Protein AF-A0A945I883-F1 (afdb_monomer)

Radius of gyration: 25.7 Å; Cα contacts (8 Å, |Δi|>4): 405; chains: 1; bounding box: 54×75×63 Å

Mean predicted aligned error: 5.56 Å

Solvent-accessible surface area (backbone atoms only — not comparable to full-atom values): 16990 Å² total; per-residue (Å²): 109,69,37,62,51,52,54,54,48,48,56,52,48,56,52,52,43,30,73,75,30,68,69,49,27,53,57,38,46,74,51,72,51,32,35,31,43,32,24,66,83,63,83,48,33,33,28,39,38,32,46,82,42,42,79,47,73,51,82,41,81,62,92,82,42,55,24,40,40,34,21,60,38,55,67,60,43,35,62,65,70,40,81,83,68,54,66,69,58,51,52,49,31,47,75,71,63,37,44,47,80,46,53,56,66,69,57,44,50,52,51,54,51,54,60,55,39,71,78,46,72,84,63,77,86,59,46,85,45,79,97,72,27,35,37,34,80,51,62,40,89,32,37,50,29,33,38,34,32,42,97,92,37,80,76,51,62,43,54,39,71,61,57,93,88,50,81,82,72,71,76,47,81,56,96,95,40,81,46,67,70,73,68,49,56,62,63,37,74,71,45,65,48,43,64,56,64,71,68,32,91,85,51,85,86,64,49,71,42,51,73,68,56,51,89,86,53,60,80,90,68,30,50,73,88,44,69,95,70,64,58,68,41,82,50,50,66,65,59,53,49,51,54,53,52,48,50,52,53,49,43,38,72,76,63,33,34,63,72,38,77,66,86,80,71,98,71,69,73,57,48,79,66,75,20,58,89,36,44,50,46,57,50,45,67,73,66,41,53,33,124

pLDDT: mean 95.24, std 3.18, range [73.38, 98.56]

Foldseek 3Di:
DLLQVLQVVLLVLLVVLVVVFVVLLVLLQPDFFKAKEAEPVQPWIKIWTRHRSDIDMDTGDDPRHQKYKYAPDSVLSSVCRDPPHDVVSVVVCVVVVRIDIDHDPVVSVSVVVSSVCSVPVPDDAADADPPQWGWHWDAWPFGIWIFIDHPNATPFIDWDAADPVDDAADWDDDPNDIDGDHRIDDGDPCVRVVNCVVVPPPDDPADKDFPQADLVDPPVRRPPVCVVPTDIDGDHPVVVCCSVVVVLVVCCVPPRLAVAADDDDPDDTDDDCPDCVHPVCVVSVVSHYHD

Secondary structure (DSSP, 8-state):
-HHHHHHHHHHHHHHHHHHH-HHHHHHHHS--EEEEEEETTSSSEEEEEEETTEEEEEES--TT-SEEEEES-HHHHHHHHSSSP-HHHHHHHHHTTSEEEES-HHHHHHHHHHHHHHHHTT---SEE-GGG-EEEEEEETTEEEEEEEETTEEEEEEEPBP-TTSPPPP-EEETTEEE---SB----HHHHTHHHHHT-TT---S-EEETT--SSS-GGGS-GGGTTTS-EEE--HHHHHHHHHHHHHHHHHHH-GGG-B----S---S-TTTSIIIIIHHHHHHH--B-

Nearest PDB structures (foldseek):
  6h6o-assembly1_A  TM=6.641E-01  e=1.875E-04  Escherichia coli K-12
  5a23-assembly1_C  TM=7.482E-01  e=4.466E-04  Pseudomonas aeruginosa
  6h6p-assembly1_A  TM=5.912E-01  e=2.363E-04  Escherichia coli K-12
  4nur-assembly1_A  TM=6.642E-01  e=6.697E-04  Pseudomonas sp. S9
  2yhe-assembly3_C  TM=6.470E-01  e=3.156E-04  Pseudomonas sp. DSM 6611

Sequence (291 aa):
MKFSLILFGLSWMLRLTAWRHSAFLARLKEKNFTAQLRTRNGKVGRWYQFKDGKVISKSGIHPDAEVVLTFKDAVIAAKLLMPPIRQLEQINALRDFYIDLAGPDELTNWFTQTILMTQTVGWKYGAQMPNGVMRYTNMTNGGPLFVYVKDGKILRMTPIEFDDSDPEGWTIEARGKTFKPPRKTTLAPHALNWKSMIYSPDRLLYPLKRVDFDPTVPVSERNYQNRGVSGYERISWDEALDIVAGEIKRMKREHGPGAIANSHGSHHTWGNIGYYLSANNRFINAVGMTR

Structure (mmCIF, N/CA/C/O backbone):
data_AF-A0A945I883-F1
#
_entry.id   AF-A0A945I883-F1
#
loop_
_atom_site.group_PDB
_atom_site.id
_atom_site.type_symbol
_atom_site.label_atom_id
_atom_site.label_alt_id
_atom_site.label_comp_id
_atom_site.label_asym_id
_atom_site.label_entity_id
_atom_site.label_seq_id
_atom_site.pdbx_PDB_ins_code
_atom_site.Cartn_x
_atom_site.Cartn_y
_atom_site.Cartn_z
_atom_site.occupancy
_atom_site.B_iso_or_equiv
_atom_site.auth_seq_id
_atom_site.auth_comp_id
_atom_site.auth_asym_id
_atom_site.auth_atom_id
_atom_site.pdbx_PDB_model_num
ATOM 1 N N . MET A 1 1 ? -2.382 -27.844 25.222 1.00 77.56 1 MET A N 1
ATOM 2 C CA . MET A 1 1 ? -3.828 -27.591 25.021 1.00 77.56 1 MET A CA 1
ATOM 3 C C . MET A 1 1 ? -4.122 -26.203 24.443 1.00 77.56 1 MET A C 1
ATOM 5 O O . MET A 1 1 ? -4.660 -26.151 23.347 1.00 77.56 1 MET A O 1
ATOM 9 N N . LYS A 1 2 ? -3.720 -25.097 25.099 1.00 90.56 2 LYS A N 1
ATOM 10 C CA . LYS A 1 2 ? -4.029 -23.714 24.658 1.00 90.56 2 LYS A CA 1
ATOM 11 C C . LYS A 1 2 ? -3.746 -23.438 23.173 1.00 90.56 2 LYS A C 1
ATOM 13 O O . LYS A 1 2 ? -4.650 -23.036 22.456 1.00 90.56 2 LYS A O 1
ATOM 18 N N . PHE A 1 3 ? -2.535 -23.731 22.690 1.00 94.50 3 PHE A N 1
ATOM 19 C CA . PHE A 1 3 ? -2.186 -23.505 21.280 1.00 94.50 3 PHE A CA 1
ATOM 20 C C . PHE A 1 3 ? -3.080 -24.288 20.304 1.00 94.50 3 PHE A C 1
ATOM 22 O O . PHE A 1 3 ? -3.569 -23.724 19.336 1.00 94.50 3 PHE A O 1
ATOM 29 N N . SER A 1 4 ? -3.381 -25.558 20.591 1.00 94.31 4 SER A N 1
ATOM 30 C CA . SER A 1 4 ? -4.268 -26.373 19.746 1.00 94.31 4 SER A CA 1
ATOM 31 C C . SER A 1 4 ? -5.687 -25.791 19.653 1.00 94.31 4 SER A C 1
ATOM 33 O O . SER A 1 4 ? -6.267 -25.770 18.567 1.00 94.31 4 SER A O 1
ATOM 35 N N . LEU A 1 5 ? -6.213 -25.253 20.761 1.00 95.31 5 LEU A N 1
ATOM 36 C CA . LEU A 1 5 ? -7.507 -24.564 20.788 1.00 95.31 5 LEU A CA 1
ATOM 37 C C . LEU A 1 5 ? -7.482 -23.258 19.988 1.00 95.31 5 LEU A C 1
ATOM 39 O O . LEU A 1 5 ? -8.415 -23.008 19.234 1.00 95.31 5 LEU A O 1
ATOM 43 N N . ILE A 1 6 ? -6.408 -22.465 20.088 1.00 95.06 6 ILE A N 1
ATOM 44 C CA . ILE A 1 6 ? -6.227 -21.245 19.281 1.00 95.06 6 ILE A CA 1
ATOM 45 C C . ILE A 1 6 ? -6.248 -21.586 17.788 1.00 95.06 6 ILE A C 1
ATOM 47 O O . ILE A 1 6 ? -6.966 -20.952 17.019 1.00 95.06 6 ILE A O 1
ATOM 51 N N . LEU A 1 7 ? -5.518 -22.627 17.377 1.00 96.25 7 LEU A N 1
ATOM 52 C CA . LEU A 1 7 ? -5.511 -23.086 15.988 1.00 96.25 7 LEU A CA 1
ATOM 53 C C . LEU A 1 7 ? -6.902 -23.559 15.535 1.00 96.25 7 LEU A C 1
ATOM 55 O O . LEU A 1 7 ? -7.367 -23.239 14.444 1.00 96.25 7 LEU A O 1
ATOM 59 N N . PHE A 1 8 ? -7.614 -24.308 16.375 1.00 96.44 8 PHE A N 1
ATOM 60 C CA . PHE A 1 8 ? -8.990 -24.680 16.061 1.00 96.44 8 PHE A CA 1
ATOM 61 C C . PHE A 1 8 ? -9.896 -23.446 15.914 1.00 96.44 8 PHE A C 1
ATOM 63 O O . PHE A 1 8 ? -10.630 -23.344 14.929 1.00 96.44 8 PHE A O 1
ATOM 70 N N . GLY A 1 9 ? -9.783 -22.481 16.827 1.00 95.44 9 GLY A N 1
ATOM 71 C CA . GLY A 1 9 ? -10.501 -21.209 16.786 1.00 95.44 9 GLY A CA 1
ATOM 72 C C . GLY A 1 9 ? -10.215 -20.397 15.522 1.00 95.44 9 GLY A C 1
ATOM 73 O O . GLY A 1 9 ? -11.151 -19.867 14.930 1.00 95.44 9 GLY A O 1
ATOM 74 N N . LEU A 1 10 ? -8.968 -20.379 15.034 1.00 95.12 10 LEU A N 1
ATOM 75 C CA . LEU A 1 10 ? -8.607 -19.728 13.769 1.00 95.12 10 LEU A CA 1
ATOM 76 C C . LEU A 1 10 ? -9.426 -20.279 12.593 1.00 95.12 10 LEU A C 1
ATOM 78 O O . LEU A 1 10 ? -9.894 -19.508 11.760 1.00 95.12 10 LEU A O 1
ATOM 82 N N . SER A 1 11 ? -9.671 -21.593 12.538 1.00 94.81 11 SER A N 1
ATOM 83 C CA . SER A 1 11 ? -10.483 -22.171 11.457 1.00 94.81 11 SER A CA 1
ATOM 84 C C . SER A 1 11 ? -11.933 -21.680 11.469 1.00 94.81 11 SER A C 1
ATOM 86 O O . SER A 1 11 ? -12.500 -21.393 10.415 1.00 94.81 11 SER A O 1
ATOM 88 N N . TRP A 1 12 ? -12.516 -21.535 12.660 1.00 96.12 12 TRP A N 1
ATOM 89 C CA . TRP A 1 12 ? -13.850 -20.970 12.831 1.00 96.12 12 TRP A CA 1
ATOM 90 C C . TRP A 1 12 ? -13.870 -19.483 12.509 1.00 96.12 12 TRP A C 1
ATOM 92 O O . TRP A 1 12 ? -14.765 -19.041 11.797 1.00 96.12 12 TRP A O 1
ATOM 102 N N . MET A 1 13 ? -12.862 -18.734 12.962 1.00 95.50 13 MET A N 1
ATOM 103 C CA . MET A 1 13 ? -12.718 -17.313 12.665 1.00 95.50 13 MET A CA 1
ATOM 104 C C . MET A 1 13 ? -12.671 -17.070 11.155 1.00 95.50 13 MET A C 1
ATOM 106 O O . MET A 1 13 ? -13.468 -16.290 10.653 1.00 95.50 13 MET A O 1
ATOM 110 N N . LEU A 1 14 ? -11.826 -17.792 10.410 1.00 96.88 14 LEU A N 1
ATOM 111 C CA . LEU A 1 14 ? -11.734 -17.660 8.950 1.00 96.88 14 LEU A CA 1
ATOM 112 C C . LEU A 1 14 ? -13.086 -17.901 8.260 1.00 96.88 14 LEU A C 1
ATOM 114 O O . LEU A 1 14 ? -13.499 -17.113 7.410 1.00 96.88 14 LEU A O 1
ATOM 118 N N . ARG A 1 15 ? -13.799 -18.965 8.648 1.00 97.12 15 ARG A N 1
ATOM 119 C CA . ARG A 1 15 ? -15.112 -19.310 8.076 1.00 97.12 15 ARG A CA 1
ATOM 120 C C . ARG A 1 15 ? -16.183 -18.279 8.423 1.00 97.12 15 ARG A C 1
ATOM 122 O O . ARG A 1 15 ? -16.945 -17.870 7.552 1.00 97.12 15 ARG A O 1
ATOM 129 N N . LEU A 1 16 ? -16.233 -17.848 9.681 1.00 96.69 16 LEU A N 1
ATOM 130 C CA . LEU A 1 16 ? -17.208 -16.877 10.168 1.00 96.69 16 LEU A CA 1
ATOM 131 C C . LEU A 1 16 ? -16.987 -15.501 9.532 1.00 96.69 16 LEU A C 1
ATOM 133 O O . LEU A 1 16 ? -17.949 -14.851 9.131 1.00 96.69 16 LEU A O 1
ATOM 137 N N . THR A 1 17 ? -15.730 -15.073 9.396 1.00 96.81 17 THR A N 1
ATOM 138 C CA . THR A 1 17 ? -15.374 -13.822 8.722 1.00 96.81 17 THR A CA 1
ATOM 139 C C . THR A 1 17 ? -15.743 -13.871 7.240 1.00 96.81 17 THR A C 1
ATOM 141 O O . THR A 1 17 ? -16.336 -12.916 6.745 1.00 96.81 17 THR A O 1
ATOM 144 N N . ALA A 1 18 ? -15.480 -14.983 6.544 1.00 97.00 18 ALA A N 1
ATOM 145 C CA . ALA A 1 18 ? -15.889 -15.163 5.147 1.00 97.00 18 ALA A CA 1
ATOM 146 C C . ALA A 1 18 ? -17.410 -15.115 4.966 1.00 97.00 18 ALA A C 1
ATOM 148 O O . ALA A 1 18 ? -17.901 -14.520 4.012 1.00 97.00 18 ALA A O 1
ATOM 149 N N . TRP A 1 19 ? -18.156 -15.708 5.901 1.00 96.38 19 TRP A N 1
ATOM 150 C CA . TRP A 1 19 ? -19.616 -15.661 5.894 1.00 96.38 19 TRP A CA 1
ATOM 151 C C . TRP A 1 19 ? -20.161 -14.245 6.143 1.00 96.38 19 TRP A C 1
ATOM 153 O O . TRP A 1 19 ? -21.126 -13.841 5.501 1.00 96.38 19 TRP A O 1
ATOM 163 N N . ARG A 1 20 ? -19.533 -13.467 7.035 1.00 96.50 20 ARG A N 1
ATOM 164 C CA . ARG A 1 20 ? -19.970 -12.099 7.373 1.00 96.50 20 ARG A CA 1
ATOM 165 C C . ARG A 1 20 ? -19.555 -11.037 6.359 1.00 96.50 20 ARG A C 1
ATOM 167 O O . ARG A 1 20 ? -20.239 -10.025 6.235 1.00 96.50 20 ARG A O 1
ATOM 174 N N . HIS A 1 21 ? -18.430 -11.227 5.673 1.00 96.50 21 HIS A N 1
ATOM 175 C CA . HIS A 1 21 ? -17.822 -10.202 4.828 1.00 96.50 21 HIS A CA 1
ATOM 176 C C . HIS A 1 21 ? -17.526 -10.749 3.430 1.00 96.50 21 HIS A C 1
ATOM 178 O O . HIS A 1 21 ? -16.578 -11.508 3.231 1.00 96.50 21 HIS A O 1
ATOM 184 N N . SER A 1 22 ? -18.286 -10.286 2.434 1.00 95.75 22 SER A N 1
ATOM 185 C CA . SER A 1 22 ? -18.107 -10.674 1.027 1.00 95.75 22 SER A CA 1
ATOM 186 C C . SER A 1 22 ? -16.702 -10.371 0.496 1.00 95.75 22 SER A C 1
ATOM 188 O O . SER A 1 22 ? -16.148 -11.174 -0.249 1.00 95.75 22 SER A O 1
ATOM 190 N N . ALA A 1 23 ? -16.086 -9.266 0.931 1.00 94.94 23 ALA A N 1
ATOM 191 C CA . ALA A 1 23 ? -14.701 -8.931 0.600 1.00 94.94 23 ALA A CA 1
ATOM 192 C C . ALA A 1 23 ? -13.701 -9.978 1.125 1.00 94.94 23 ALA A C 1
ATOM 194 O O . ALA A 1 23 ? -12.740 -10.313 0.439 1.00 94.94 23 ALA A O 1
ATOM 195 N N . PHE A 1 24 ? -13.947 -10.546 2.311 1.00 97.44 24 PHE A N 1
ATOM 196 C CA . PHE A 1 24 ? -13.112 -11.620 2.848 1.00 97.44 24 PHE A CA 1
ATOM 197 C C . PHE A 1 24 ? -13.322 -12.929 2.079 1.00 97.44 24 PHE A C 1
ATOM 199 O O . PHE A 1 24 ? -12.363 -13.636 1.791 1.00 97.44 24 PHE A O 1
ATOM 206 N N . LEU A 1 25 ? -14.560 -13.243 1.685 1.00 97.25 25 LEU A N 1
ATOM 207 C CA . LEU A 1 25 ? -14.829 -14.391 0.816 1.00 97.25 25 LEU A CA 1
ATOM 208 C C . LEU A 1 25 ? -14.140 -14.249 -0.550 1.00 97.25 25 LEU A C 1
ATOM 210 O O . LEU A 1 25 ? -13.586 -15.225 -1.048 1.00 97.25 25 LEU A O 1
ATOM 214 N N . ALA A 1 26 ? -14.165 -13.054 -1.146 1.00 97.25 26 ALA A N 1
ATOM 215 C CA . ALA A 1 26 ? -13.452 -12.766 -2.388 1.00 97.25 26 ALA A CA 1
ATOM 216 C C . ALA A 1 26 ? -11.945 -12.978 -2.212 1.00 97.25 26 ALA A C 1
ATOM 218 O O . ALA A 1 26 ? -11.353 -13.706 -3.005 1.00 97.25 26 ALA A O 1
ATOM 219 N N . ARG A 1 27 ? -11.370 -12.468 -1.112 1.00 97.38 27 ARG A N 1
ATOM 220 C CA . ARG A 1 27 ? -9.975 -12.723 -0.738 1.00 97.38 27 ARG A CA 1
ATOM 221 C C . ARG A 1 27 ? -9.669 -14.220 -0.721 1.00 97.38 27 ARG A C 1
ATOM 223 O O . ARG A 1 27 ? -8.737 -14.640 -1.389 1.00 97.38 27 ARG A O 1
ATOM 230 N N . LEU A 1 28 ? -10.480 -15.041 -0.046 1.00 97.56 28 LEU A N 1
ATOM 231 C CA . LEU A 1 28 ? -10.278 -16.498 0.038 1.00 97.56 28 LEU A CA 1
ATOM 232 C C . LEU A 1 28 ? -10.377 -17.252 -1.302 1.00 97.56 28 LEU A C 1
ATOM 234 O O . LEU A 1 28 ? -9.958 -18.406 -1.363 1.00 97.56 28 LEU A O 1
ATOM 238 N N . LYS A 1 29 ? -10.948 -16.656 -2.356 1.00 97.69 29 LYS A N 1
ATOM 239 C CA . LYS A 1 29 ? -11.020 -17.267 -3.697 1.00 97.69 29 LYS A CA 1
ATOM 240 C C . LYS A 1 29 ? -9.761 -17.041 -4.530 1.00 97.69 29 LYS A C 1
ATOM 242 O O . LYS A 1 29 ? -9.603 -17.690 -5.555 1.00 97.69 29 LYS A O 1
ATOM 247 N N . GLU A 1 30 ? -8.886 -16.130 -4.115 1.00 97.31 30 GLU A N 1
ATOM 248 C CA . GLU A 1 30 ? -7.709 -15.748 -4.901 1.00 97.31 30 GLU A CA 1
ATOM 249 C C . GLU A 1 30 ? -6.652 -16.854 -4.989 1.00 97.31 30 GLU A C 1
ATOM 251 O O . GLU A 1 30 ? -5.880 -16.871 -5.945 1.00 97.31 30 GLU A O 1
ATOM 256 N N . LYS A 1 31 ? -6.571 -17.741 -3.986 1.00 97.44 31 LYS A N 1
ATOM 257 C CA . LYS A 1 31 ? -5.499 -18.738 -3.862 1.00 97.44 31 LYS A CA 1
ATOM 258 C C . LYS A 1 31 ? -6.017 -20.085 -3.374 1.00 97.44 31 LYS A C 1
ATOM 260 O O . LYS A 1 31 ? -6.824 -20.154 -2.448 1.00 97.44 31 LYS A O 1
ATOM 265 N N . ASN A 1 32 ? -5.460 -21.145 -3.957 1.00 97.88 32 ASN A N 1
ATOM 266 C CA . ASN A 1 32 ? -5.716 -22.535 -3.599 1.00 97.88 32 ASN A CA 1
ATOM 267 C C . ASN A 1 32 ? -4.399 -23.178 -3.151 1.00 97.88 32 ASN A C 1
ATOM 269 O O . ASN A 1 32 ? -3.510 -23.341 -3.977 1.00 97.88 32 ASN A O 1
ATOM 273 N N . PHE A 1 33 ? -4.266 -23.481 -1.859 1.00 98.31 33 PHE A N 1
ATOM 274 C CA . PHE A 1 33 ? -3.055 -24.058 -1.259 1.00 98.31 33 PHE A CA 1
ATOM 275 C C . PHE A 1 33 ? -3.337 -24.552 0.169 1.00 98.31 33 PHE A C 1
ATOM 277 O O . PHE A 1 33 ? -4.391 -24.271 0.756 1.00 98.31 33 PHE A O 1
ATOM 284 N N . THR A 1 34 ? -2.381 -25.264 0.754 1.00 98.44 34 THR A N 1
ATOM 285 C CA . THR A 1 34 ? -2.411 -25.728 2.140 1.00 98.44 34 THR A CA 1
ATOM 286 C C . THR A 1 34 ? -1.382 -24.980 2.982 1.00 98.44 34 THR A C 1
ATOM 288 O O . THR A 1 34 ? -0.180 -25.022 2.729 1.00 98.44 34 THR A O 1
ATOM 291 N N . ALA A 1 35 ? -1.855 -24.325 4.040 1.00 98.44 35 ALA A N 1
ATOM 292 C CA . ALA A 1 35 ? -1.015 -23.703 5.056 1.00 98.44 35 ALA A CA 1
ATOM 293 C C . ALA A 1 35 ? -1.066 -24.501 6.359 1.00 98.44 35 ALA A C 1
ATOM 295 O O . ALA A 1 35 ? -2.081 -25.120 6.676 1.00 98.44 35 ALA A O 1
ATOM 296 N N . GLN A 1 36 ? -0.028 -24.432 7.184 1.00 97.69 36 GLN A N 1
ATOM 297 C CA . GLN A 1 36 ? -0.064 -25.014 8.519 1.00 97.69 36 GLN A CA 1
ATOM 298 C C . GLN A 1 36 ? 0.685 -24.191 9.553 1.00 97.69 36 GLN A C 1
ATOM 300 O O . GLN A 1 36 ? 1.684 -23.535 9.266 1.00 97.69 36 GLN A O 1
ATOM 305 N N . LEU A 1 37 ? 0.198 -24.277 10.788 1.00 97.88 37 LEU A N 1
ATOM 306 C CA . LEU A 1 37 ? 0.858 -23.737 11.967 1.00 97.88 37 LEU A CA 1
ATOM 307 C C . LEU A 1 37 ? 1.292 -24.904 12.845 1.00 97.88 37 LEU A C 1
ATOM 309 O O . LEU A 1 37 ? 0.475 -25.783 13.139 1.00 97.88 37 LEU A O 1
ATOM 313 N N . ARG A 1 38 ? 2.552 -24.907 13.286 1.00 97.12 38 ARG A N 1
ATOM 314 C CA . ARG A 1 38 ? 3.105 -25.997 14.101 1.00 97.12 38 ARG A CA 1
ATOM 315 C C . ARG A 1 38 ? 4.122 -25.538 15.133 1.00 97.12 38 ARG A C 1
ATOM 317 O O . ARG A 1 38 ? 4.724 -24.480 14.999 1.00 97.12 38 ARG A O 1
ATOM 324 N N . THR A 1 39 ? 4.356 -26.365 16.144 1.00 97.38 39 THR A N 1
ATOM 325 C CA . THR A 1 39 ? 5.549 -26.266 16.987 1.00 97.38 39 THR A CA 1
ATOM 326 C C . THR A 1 39 ? 6.755 -26.878 16.280 1.00 97.38 39 THR A C 1
ATOM 328 O O . THR A 1 39 ? 6.613 -27.822 15.503 1.00 97.38 39 THR A O 1
ATOM 331 N N . ARG A 1 40 ? 7.961 -26.387 16.578 1.00 95.75 40 ARG A N 1
ATOM 332 C CA . ARG A 1 40 ? 9.218 -26.862 15.973 1.00 95.75 40 ARG A CA 1
ATOM 333 C C . ARG A 1 40 ? 9.461 -28.353 16.199 1.00 95.75 40 ARG A C 1
ATOM 335 O O . ARG A 1 40 ? 9.954 -29.034 15.314 1.00 95.75 40 ARG A O 1
ATOM 342 N N . ASN A 1 41 ? 9.044 -28.873 17.352 1.00 94.19 41 ASN A N 1
ATOM 343 C CA . ASN A 1 41 ? 9.102 -30.303 17.670 1.00 94.19 41 ASN A CA 1
ATOM 344 C C . ASN A 1 41 ? 7.987 -31.149 17.017 1.00 94.19 41 ASN A C 1
ATOM 346 O O . ASN A 1 41 ? 7.864 -32.325 17.342 1.00 94.19 41 ASN A O 1
ATOM 350 N N . GLY A 1 42 ? 7.111 -30.556 16.196 1.00 92.56 42 GLY A N 1
ATOM 351 C CA . GLY A 1 42 ? 6.023 -31.245 15.492 1.00 92.56 42 GLY A CA 1
ATOM 352 C C . GLY A 1 42 ? 4.871 -31.760 16.365 1.00 92.56 42 GLY A C 1
ATOM 353 O O . GLY A 1 42 ? 3.884 -32.248 15.824 1.00 92.56 42 GLY A O 1
ATOM 354 N N . LYS A 1 43 ? 4.945 -31.637 17.699 1.00 93.75 43 LYS A N 1
ATOM 355 C CA . LYS A 1 43 ? 3.954 -32.223 18.623 1.00 93.75 43 LYS A CA 1
ATOM 356 C C . LYS A 1 43 ? 2.573 -31.573 18.541 1.00 93.75 43 LYS A C 1
ATOM 358 O O . LYS A 1 43 ? 1.575 -32.227 18.828 1.00 93.75 43 LYS A O 1
ATOM 363 N N . VAL A 1 44 ? 2.498 -30.284 18.209 1.00 96.44 44 VAL A N 1
ATOM 364 C CA . VAL A 1 44 ? 1.227 -29.562 18.071 1.00 96.44 44 VAL A CA 1
ATOM 365 C C . VAL A 1 44 ? 1.203 -28.853 16.731 1.00 96.44 44 VAL A C 1
ATOM 367 O O . VAL A 1 44 ? 2.088 -28.055 16.436 1.00 96.44 44 VAL A O 1
ATOM 370 N N . GLY A 1 45 ? 0.151 -29.084 15.955 1.00 97.06 45 GLY A N 1
ATOM 371 C CA . GLY A 1 45 ? -0.110 -28.323 14.745 1.00 97.06 45 GLY A CA 1
ATOM 372 C C . GLY A 1 45 ? -1.513 -28.537 14.197 1.00 97.06 45 GLY A C 1
ATOM 373 O O . GLY A 1 45 ? -2.272 -29.392 14.671 1.00 97.06 45 GLY A O 1
ATOM 374 N N . ARG A 1 46 ? -1.865 -27.701 13.228 1.00 98.19 46 ARG A N 1
ATOM 375 C CA . ARG A 1 46 ? -3.097 -27.777 12.442 1.00 98.19 46 ARG A CA 1
ATOM 376 C C . ARG A 1 46 ? -2.811 -27.197 11.070 1.00 98.19 46 ARG A C 1
ATOM 378 O O . ARG A 1 46 ? -2.172 -26.147 10.966 1.00 98.19 46 ARG A O 1
ATOM 385 N N . TRP A 1 47 ? -3.337 -27.855 10.052 1.00 98.38 47 TRP A N 1
ATOM 386 C CA . TRP A 1 47 ? -3.300 -27.365 8.685 1.00 98.38 47 TRP A CA 1
ATOM 387 C C . TRP A 1 47 ? -4.662 -26.820 8.257 1.00 98.38 47 TRP A C 1
ATOM 389 O O . TRP A 1 47 ? -5.703 -27.171 8.826 1.00 98.38 47 TRP A O 1
ATOM 399 N N . TYR A 1 48 ? -4.624 -25.940 7.263 1.00 98.38 48 TYR A N 1
ATOM 400 C CA . TYR A 1 48 ? -5.739 -25.221 6.672 1.00 98.38 48 TYR A CA 1
ATOM 401 C C . TYR A 1 48 ? -5.593 -25.310 5.158 1.00 98.38 48 TYR A C 1
ATOM 403 O O . TYR A 1 48 ? -4.621 -24.807 4.603 1.00 98.38 48 TYR A O 1
ATOM 411 N N . GLN A 1 49 ? -6.549 -25.951 4.501 1.00 98.25 49 GLN A N 1
ATOM 412 C CA . GLN A 1 49 ? -6.622 -25.992 3.050 1.00 98.25 49 GLN A CA 1
ATOM 413 C C . GLN A 1 49 ? -7.595 -24.919 2.578 1.00 98.25 49 GLN A C 1
ATOM 415 O O . GLN A 1 49 ? -8.765 -24.915 2.977 1.00 98.25 49 GLN A O 1
ATOM 420 N N . PHE A 1 50 ? -7.089 -24.027 1.737 1.00 98.06 50 PHE A N 1
ATOM 421 C CA . PHE A 1 50 ? -7.850 -23.009 1.033 1.00 98.06 50 PHE A CA 1
ATOM 422 C C . PHE A 1 50 ? -8.166 -23.541 -0.358 1.00 98.06 50 PHE A C 1
ATOM 424 O O . PHE A 1 50 ? -7.262 -23.964 -1.078 1.00 98.06 50 PHE A O 1
ATOM 431 N N . LYS A 1 51 ? -9.452 -23.578 -0.709 1.00 97.69 51 LYS A N 1
ATOM 432 C CA . LYS A 1 51 ? -9.892 -24.007 -2.035 1.00 97.69 51 LYS A CA 1
ATOM 433 C C . LYS A 1 51 ? -11.180 -23.303 -2.435 1.00 97.69 51 LYS A C 1
ATOM 435 O O . LYS A 1 51 ? -12.209 -23.497 -1.788 1.00 97.69 51 LYS A O 1
ATOM 440 N N . ASP A 1 52 ? -11.118 -22.493 -3.485 1.00 96.50 52 ASP A N 1
ATOM 441 C CA . ASP A 1 52 ? -12.260 -21.824 -4.116 1.00 96.50 52 ASP A CA 1
ATOM 442 C C . ASP A 1 52 ? -13.132 -21.049 -3.104 1.00 96.50 52 ASP A C 1
ATOM 444 O O . ASP A 1 52 ? -14.365 -21.103 -3.116 1.00 96.50 52 ASP A O 1
ATOM 448 N N . GLY A 1 53 ? -12.486 -20.349 -2.163 1.00 95.50 53 GLY A N 1
ATOM 449 C CA . GLY A 1 53 ? -13.154 -19.589 -1.101 1.00 95.50 53 GLY A CA 1
ATOM 450 C C . GLY A 1 53 ? -13.546 -20.395 0.143 1.00 95.50 53 GLY A C 1
ATOM 451 O O . GLY A 1 53 ? -14.038 -19.817 1.113 1.00 95.50 53 GLY A O 1
ATOM 452 N N . LYS A 1 54 ? -13.339 -21.717 0.156 1.00 96.62 54 LYS A N 1
ATOM 453 C CA . LYS A 1 54 ? -13.617 -22.589 1.307 1.00 96.62 54 LYS A CA 1
ATOM 454 C C . LYS A 1 54 ? -12.348 -22.860 2.110 1.00 96.62 54 LYS A C 1
ATOM 456 O O . LYS A 1 54 ? -11.259 -22.967 1.555 1.00 96.62 54 LYS A O 1
ATOM 461 N N . VAL A 1 55 ? -12.518 -23.027 3.424 1.00 97.56 55 VAL A N 1
ATOM 462 C CA . VAL A 1 55 ? -11.431 -23.373 4.353 1.00 97.56 55 VAL A CA 1
ATOM 463 C C . VAL A 1 55 ? -11.742 -24.688 5.057 1.00 97.56 55 VAL A C 1
ATOM 465 O O . VAL A 1 55 ? -12.691 -24.778 5.845 1.00 97.56 55 VAL A O 1
ATOM 468 N N . ILE A 1 56 ? -10.922 -25.707 4.821 1.00 96.94 56 ILE A N 1
ATOM 469 C CA . ILE A 1 56 ? -10.942 -26.983 5.550 1.00 96.94 56 ILE A CA 1
ATOM 470 C C . ILE A 1 56 ? -9.778 -26.981 6.537 1.00 96.94 56 ILE A C 1
ATOM 472 O O . ILE A 1 56 ? -8.717 -26.460 6.224 1.00 96.94 56 ILE A O 1
ATOM 476 N N . SER A 1 57 ? -9.961 -27.525 7.742 1.00 97.75 57 SER A N 1
ATOM 477 C CA . SER A 1 57 ? -8.854 -27.651 8.694 1.00 97.75 57 SER A CA 1
ATOM 478 C C . SER A 1 57 ? -8.900 -28.973 9.452 1.00 97.75 57 SER A C 1
ATOM 480 O O . SER A 1 57 ? -9.979 -29.451 9.813 1.00 97.75 57 SER A O 1
ATOM 482 N N . LYS A 1 58 ? -7.728 -29.537 9.758 1.00 97.69 58 LYS A N 1
ATOM 483 C CA . LYS A 1 58 ? -7.586 -30.751 10.577 1.00 97.69 58 LYS A CA 1
ATOM 484 C C . LYS A 1 58 ? -6.364 -30.636 11.486 1.00 97.69 58 LYS A C 1
ATOM 486 O O . LYS A 1 58 ? -5.362 -30.021 11.130 1.00 97.69 58 LYS A O 1
ATOM 491 N N . SER A 1 59 ? -6.465 -31.198 12.688 1.00 97.19 59 SER A N 1
ATOM 492 C CA . SER A 1 59 ? -5.332 -31.290 13.611 1.00 97.19 59 SER A CA 1
ATOM 493 C C . SER A 1 59 ? -4.238 -32.197 13.049 1.00 97.19 59 SER A C 1
ATOM 495 O O . SER A 1 59 ? -4.538 -33.179 12.370 1.00 97.19 59 SER A O 1
ATOM 497 N N . GLY A 1 60 ? -2.992 -31.900 13.403 1.00 95.69 60 GLY A N 1
ATOM 498 C CA . GLY A 1 60 ? -1.813 -32.622 12.939 1.00 95.69 60 GLY A CA 1
ATOM 499 C C . GLY A 1 60 ? -0.978 -31.800 11.961 1.00 95.69 60 GLY A C 1
ATOM 500 O O . GLY A 1 60 ? -1.251 -30.623 11.715 1.00 95.69 60 GLY A O 1
ATOM 501 N N . ILE A 1 61 ? 0.059 -32.443 11.436 1.00 96.19 61 ILE A N 1
ATOM 502 C CA . ILE A 1 61 ? 1.000 -31.873 10.473 1.00 96.19 61 ILE A CA 1
ATOM 503 C C . ILE A 1 61 ? 0.687 -32.468 9.106 1.00 96.19 61 ILE A C 1
ATOM 505 O O . ILE A 1 61 ? 0.560 -33.685 8.982 1.00 96.19 61 ILE A O 1
ATOM 509 N N . HIS A 1 62 ? 0.532 -31.613 8.103 1.00 95.69 62 HIS A N 1
ATOM 510 C CA . HIS A 1 62 ? 0.371 -32.029 6.719 1.00 95.69 62 HIS A CA 1
ATOM 511 C C . HIS A 1 62 ? 1.763 -32.146 6.077 1.00 95.69 62 HIS A C 1
ATOM 513 O O . HIS A 1 62 ? 2.550 -31.200 6.210 1.00 95.69 62 HIS A O 1
ATOM 519 N N . PRO A 1 63 ? 2.096 -33.272 5.418 1.00 92.94 63 PRO A N 1
ATOM 520 C CA . PRO A 1 63 ? 3.405 -33.446 4.785 1.00 92.94 63 PRO A CA 1
ATOM 521 C C . PRO A 1 63 ? 3.631 -32.420 3.666 1.00 92.94 63 PRO A C 1
ATOM 523 O O . PRO A 1 63 ? 4.690 -31.806 3.619 1.00 92.94 63 PRO A O 1
ATOM 526 N N . ASP A 1 64 ? 2.595 -32.146 2.869 1.00 94.62 64 ASP A N 1
ATOM 527 C CA . ASP A 1 64 ? 2.692 -31.299 1.669 1.00 94.62 64 ASP A CA 1
ATOM 528 C C . ASP A 1 64 ? 2.131 -29.880 1.870 1.00 94.62 64 ASP A C 1
ATOM 530 O O . ASP A 1 64 ? 1.520 -29.309 0.973 1.00 94.62 64 ASP A O 1
ATOM 534 N N . ALA A 1 65 ? 2.239 -29.315 3.077 1.00 97.06 65 ALA A N 1
ATOM 535 C CA . ALA A 1 65 ? 1.827 -27.924 3.281 1.00 97.06 65 ALA A CA 1
ATOM 536 C C . ALA A 1 65 ? 2.803 -26.967 2.579 1.00 97.06 65 ALA A C 1
ATOM 538 O O . ALA A 1 65 ? 3.977 -26.910 2.940 1.00 97.06 65 ALA A O 1
ATOM 539 N N . GLU A 1 66 ? 2.301 -26.172 1.634 1.00 98.19 66 GLU A N 1
ATOM 540 C CA . GLU A 1 66 ? 3.094 -25.188 0.887 1.00 98.19 66 GLU A CA 1
ATOM 541 C C . GLU A 1 66 ? 3.533 -24.004 1.755 1.00 98.19 66 GLU A C 1
ATOM 543 O O . GLU A 1 66 ? 4.578 -23.408 1.506 1.00 98.19 66 GLU A O 1
ATOM 548 N N . VAL A 1 67 ? 2.747 -23.663 2.783 1.00 98.38 67 VAL A N 1
ATOM 549 C CA . VAL A 1 67 ? 3.082 -22.617 3.758 1.00 98.38 67 VAL A CA 1
ATOM 550 C C . VAL A 1 67 ? 3.175 -23.214 5.154 1.00 98.38 67 VAL A C 1
ATOM 552 O O . VAL A 1 67 ? 2.217 -23.799 5.662 1.00 98.38 67 VAL A O 1
ATOM 555 N N . VAL A 1 68 ? 4.311 -23.022 5.820 1.00 97.88 68 VAL A N 1
ATOM 556 C CA . VAL A 1 68 ? 4.572 -23.566 7.155 1.00 97.88 68 VAL A CA 1
ATOM 557 C C . VAL A 1 68 ? 5.022 -22.454 8.095 1.00 97.88 68 VAL A C 1
ATOM 559 O O . VAL A 1 68 ? 6.147 -21.972 8.010 1.00 97.88 68 VAL A O 1
ATOM 562 N N . LEU A 1 69 ? 4.152 -22.087 9.039 1.00 96.44 69 LEU A N 1
ATOM 563 C CA . LEU A 1 69 ? 4.473 -21.179 10.138 1.00 96.44 69 LEU A CA 1
ATOM 564 C C . LEU A 1 69 ? 4.855 -21.998 11.380 1.00 96.44 69 LEU A C 1
ATOM 566 O O . LEU A 1 69 ? 4.013 -22.637 12.022 1.00 96.44 69 LEU A O 1
ATOM 570 N N . THR A 1 70 ? 6.142 -22.004 11.710 1.00 96.88 70 THR A N 1
ATOM 571 C CA . THR A 1 70 ? 6.714 -22.785 12.808 1.00 96.88 70 THR A CA 1
ATOM 572 C C . THR A 1 70 ? 7.00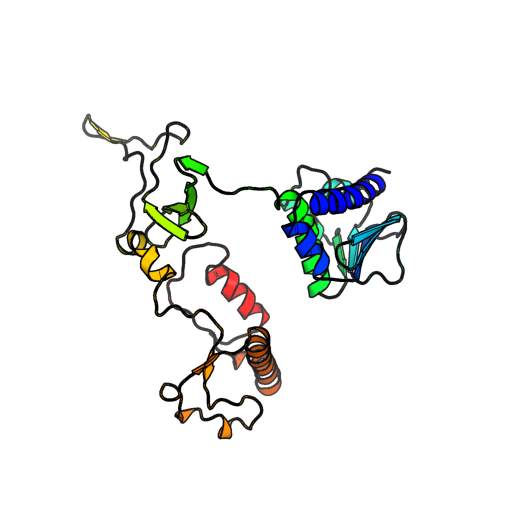0 -21.893 14.012 1.00 96.88 70 THR A C 1
ATOM 574 O O . THR A 1 70 ? 7.758 -20.935 13.924 1.00 96.88 70 THR A O 1
ATOM 577 N N . PHE A 1 71 ? 6.456 -22.255 15.170 1.00 96.88 71 PHE A N 1
ATOM 578 C CA . PHE A 1 71 ? 6.755 -21.625 16.455 1.00 96.88 71 PHE A CA 1
ATOM 579 C C . PHE A 1 71 ? 7.752 -22.474 17.246 1.00 96.88 71 PHE A C 1
ATOM 581 O O . PHE A 1 71 ? 7.671 -23.703 17.222 1.00 96.88 71 PHE A O 1
ATOM 588 N N . LYS A 1 72 ? 8.650 -21.843 18.009 1.00 96.31 72 LYS A N 1
ATOM 589 C CA . LYS A 1 72 ? 9.609 -22.532 18.892 1.00 96.31 72 LYS A CA 1
ATOM 590 C C . LYS A 1 72 ? 8.915 -23.552 19.800 1.00 96.31 72 LYS A C 1
ATOM 592 O O . LYS A 1 72 ? 9.305 -24.718 19.824 1.00 96.31 72 LYS A O 1
ATOM 597 N N . ASP A 1 73 ? 7.845 -23.137 20.473 1.00 96.12 73 ASP A N 1
ATOM 598 C CA . ASP A 1 73 ? 7.011 -23.999 21.308 1.00 96.12 73 ASP A CA 1
ATOM 599 C C . ASP A 1 73 ? 5.566 -23.477 21.412 1.00 96.12 73 ASP A C 1
ATOM 601 O O . ASP A 1 73 ? 5.221 -22.396 20.928 1.00 96.12 73 ASP A O 1
ATOM 605 N N . ALA A 1 74 ? 4.696 -24.276 22.036 1.00 95.44 74 ALA A N 1
ATOM 606 C CA . ALA A 1 74 ? 3.274 -23.970 22.170 1.00 95.44 74 ALA A CA 1
ATOM 607 C C . ALA A 1 74 ? 2.976 -22.815 23.145 1.00 95.44 74 ALA A C 1
ATOM 609 O O . ALA A 1 74 ? 1.904 -22.216 23.050 1.00 95.44 74 ALA A O 1
ATOM 610 N N . VAL A 1 75 ? 3.873 -22.523 24.094 1.00 94.44 75 VAL A N 1
ATOM 611 C CA . VAL A 1 75 ? 3.696 -21.439 25.071 1.00 94.44 75 VAL A CA 1
ATOM 612 C C . VAL A 1 75 ? 3.926 -20.103 24.376 1.00 94.44 75 VAL A C 1
ATOM 614 O O . VAL A 1 75 ? 3.065 -19.226 24.441 1.00 94.44 75 VAL A O 1
ATOM 617 N N . ILE A 1 76 ? 5.031 -19.989 23.638 1.00 92.88 76 ILE A N 1
ATOM 618 C CA . ILE A 1 76 ? 5.349 -18.815 22.824 1.00 92.88 76 ILE A CA 1
ATOM 619 C C . ILE A 1 76 ? 4.271 -18.608 21.760 1.00 92.88 76 ILE A C 1
ATOM 621 O O . ILE A 1 76 ? 3.752 -17.502 21.628 1.00 92.88 76 ILE A O 1
ATOM 625 N N . ALA A 1 77 ? 3.862 -19.669 21.057 1.00 93.56 77 ALA A N 1
ATOM 626 C CA . ALA A 1 77 ? 2.810 -19.573 20.048 1.00 93.56 77 ALA A CA 1
ATOM 627 C C . ALA A 1 77 ? 1.492 -19.033 20.624 1.00 93.56 77 ALA A C 1
ATOM 629 O O . ALA A 1 77 ? 0.879 -18.135 20.051 1.00 93.56 77 ALA A O 1
ATOM 630 N N . ALA A 1 78 ? 1.070 -19.544 21.787 1.00 93.56 78 ALA A N 1
ATOM 631 C CA . ALA A 1 78 ? -0.131 -19.054 22.450 1.00 93.56 78 ALA A CA 1
ATOM 632 C C . ALA A 1 78 ? 0.013 -17.586 22.877 1.00 93.56 78 ALA A C 1
ATOM 634 O O . ALA A 1 78 ? -0.916 -16.813 22.675 1.00 93.56 78 ALA A O 1
ATOM 635 N N . LYS A 1 79 ? 1.171 -17.179 23.409 1.00 91.88 79 LYS A N 1
ATOM 636 C CA . LYS A 1 79 ? 1.418 -15.785 23.803 1.00 91.88 79 LYS A CA 1
ATOM 637 C C . LYS A 1 79 ? 1.310 -14.818 22.618 1.00 91.88 79 LYS A C 1
ATOM 639 O O . LYS A 1 79 ? 0.713 -13.760 22.754 1.00 91.88 79 LYS A O 1
ATOM 644 N N . LEU A 1 80 ? 1.859 -15.192 21.462 1.00 91.12 80 LEU A N 1
ATOM 645 C CA . LEU A 1 80 ? 1.933 -14.319 20.283 1.00 91.12 80 LEU A CA 1
ATOM 646 C C . LEU A 1 80 ? 0.618 -14.212 19.497 1.00 91.12 80 LEU A C 1
ATOM 648 O O . LEU A 1 80 ? 0.433 -13.248 18.753 1.00 91.12 80 LEU A O 1
ATOM 652 N N . LEU A 1 81 ? -0.272 -15.199 19.639 1.00 89.25 81 LEU A N 1
ATOM 653 C CA . LEU A 1 81 ? -1.549 -15.266 18.919 1.00 89.25 81 LEU A CA 1
ATOM 654 C C . LEU A 1 81 ? -2.762 -14.867 19.771 1.00 89.25 81 LEU A C 1
ATOM 656 O O . LEU A 1 81 ? -3.837 -14.643 19.217 1.00 89.25 81 LEU A O 1
ATOM 660 N N . MET A 1 82 ? -2.623 -14.794 21.096 1.00 86.50 82 MET A N 1
ATOM 661 C CA . MET A 1 82 ? -3.713 -14.388 21.983 1.00 86.50 82 MET A CA 1
ATOM 662 C C . MET A 1 82 ? -3.889 -12.861 21.993 1.00 86.50 82 MET A C 1
ATOM 664 O O . MET A 1 82 ? -2.914 -12.141 22.212 1.00 86.50 82 MET A O 1
ATOM 668 N N . PRO A 1 83 ? -5.119 -12.345 21.814 1.00 82.88 83 PRO A N 1
ATOM 669 C CA . PRO A 1 83 ? -5.405 -10.924 21.987 1.00 82.88 83 PRO A CA 1
ATOM 670 C C . PRO A 1 83 ? -5.197 -10.438 23.441 1.00 82.88 83 PRO A C 1
ATOM 672 O O . PRO A 1 83 ? -5.445 -11.211 24.370 1.00 82.88 83 PRO A O 1
ATOM 675 N N . PRO A 1 84 ? -4.820 -9.160 23.661 1.00 85.19 84 PRO A N 1
ATOM 676 C CA . PRO A 1 84 ? -4.453 -8.180 22.640 1.00 85.19 84 PRO A CA 1
ATOM 677 C C . PRO A 1 84 ? -3.082 -8.504 22.029 1.00 85.19 84 PRO A C 1
ATOM 679 O O . PRO A 1 84 ? -2.100 -8.713 22.741 1.00 85.19 84 PRO A O 1
ATOM 682 N N . ILE A 1 85 ? -3.013 -8.527 20.696 1.00 83.25 85 ILE A N 1
ATOM 683 C CA . ILE A 1 85 ? -1.774 -8.831 19.978 1.00 83.25 85 ILE A CA 1
ATOM 684 C C . ILE A 1 85 ? -0.798 -7.670 20.156 1.00 83.25 85 ILE A C 1
ATOM 686 O O . ILE A 1 85 ? -1.115 -6.533 19.815 1.00 83.25 85 ILE A O 1
ATOM 690 N N . ARG A 1 86 ? 0.405 -7.972 20.652 1.00 87.44 86 ARG A N 1
ATOM 691 C CA . ARG A 1 86 ? 1.493 -7.003 20.819 1.00 87.44 86 ARG A CA 1
ATOM 692 C C . ARG A 1 86 ? 2.508 -7.140 19.690 1.00 87.44 86 ARG A C 1
ATOM 694 O O . ARG A 1 86 ? 3.294 -8.083 19.657 1.00 87.44 86 ARG A O 1
ATOM 701 N N . GLN A 1 87 ? 2.526 -6.167 18.787 1.00 86.06 87 GLN A N 1
ATOM 702 C CA . GLN A 1 87 ? 3.355 -6.170 17.577 1.00 86.06 87 GLN A CA 1
ATOM 703 C C . GLN A 1 87 ? 4.849 -6.174 17.915 1.00 86.06 87 GLN A C 1
ATOM 705 O O . GLN A 1 87 ? 5.617 -6.885 17.275 1.00 86.06 87 GLN A O 1
ATOM 710 N N . LEU A 1 88 ? 5.258 -5.462 18.971 1.00 90.94 88 LEU A N 1
ATOM 711 C CA . LEU A 1 88 ? 6.644 -5.484 19.446 1.00 90.94 88 LEU A CA 1
ATOM 712 C C . LEU A 1 88 ? 7.096 -6.899 19.846 1.00 90.94 88 LEU A C 1
ATOM 714 O O . LEU A 1 88 ? 8.221 -7.294 19.553 1.00 90.94 88 LEU A O 1
ATOM 718 N N . GLU A 1 89 ? 6.218 -7.687 20.472 1.00 90.25 89 GLU A N 1
ATOM 719 C CA . GLU A 1 89 ? 6.542 -9.069 20.836 1.00 90.25 89 GLU A CA 1
ATOM 720 C C . GLU A 1 89 ? 6.652 -9.974 19.603 1.00 90.25 89 GLU A C 1
ATOM 722 O O . GLU A 1 89 ? 7.523 -10.839 19.568 1.00 90.25 89 GLU A O 1
ATOM 727 N N . GLN A 1 90 ? 5.838 -9.745 18.566 1.00 88.00 90 GLN A N 1
ATOM 728 C CA . GLN A 1 90 ? 5.965 -10.463 17.292 1.00 88.00 90 GLN A CA 1
ATOM 729 C C . GLN A 1 90 ? 7.282 -10.140 16.577 1.00 88.00 90 GLN A C 1
ATOM 731 O O . GLN A 1 90 ? 7.956 -11.051 16.102 1.00 88.00 90 GLN A O 1
ATOM 736 N N . ILE A 1 91 ? 7.678 -8.863 16.547 1.00 88.56 91 ILE A N 1
ATOM 737 C CA . ILE A 1 91 ? 8.948 -8.423 15.950 1.00 88.56 91 ILE A CA 1
ATOM 738 C C . ILE A 1 91 ? 10.132 -9.061 16.681 1.00 88.56 91 ILE A C 1
ATOM 740 O O . ILE A 1 91 ? 11.015 -9.626 16.039 1.00 88.56 91 ILE A O 1
ATOM 744 N N . ASN A 1 92 ? 10.131 -9.026 18.017 1.00 92.56 92 ASN A N 1
ATOM 745 C CA . ASN A 1 92 ? 11.180 -9.667 18.810 1.00 92.56 92 ASN A CA 1
ATOM 746 C C . ASN A 1 92 ? 11.207 -11.184 18.583 1.00 92.56 92 ASN A C 1
ATOM 748 O O . ASN A 1 92 ? 12.277 -11.749 18.409 1.00 92.56 92 ASN A O 1
ATOM 752 N N . ALA A 1 93 ? 10.048 -11.843 18.499 1.00 91.62 93 ALA A N 1
ATOM 753 C CA . ALA A 1 93 ? 9.984 -13.275 18.224 1.00 91.62 93 ALA A CA 1
ATOM 754 C C . ALA A 1 93 ? 10.528 -13.652 16.835 1.00 91.62 93 ALA A C 1
ATOM 756 O O . ALA A 1 93 ? 11.142 -14.709 16.700 1.00 91.62 93 ALA A O 1
ATOM 757 N N . LEU A 1 94 ? 10.326 -12.814 15.814 1.00 89.38 94 LEU A N 1
ATOM 758 C CA . LEU A 1 94 ? 10.933 -13.006 14.493 1.00 89.38 94 LEU A CA 1
ATOM 759 C C . LEU A 1 94 ? 12.452 -12.804 14.549 1.00 89.38 94 LEU A C 1
ATOM 761 O O . LEU A 1 94 ? 13.195 -13.648 14.057 1.00 89.38 94 LEU A O 1
ATOM 765 N N . ARG A 1 95 ? 12.917 -11.729 15.200 1.00 90.56 95 ARG A N 1
ATOM 766 C CA . ARG A 1 95 ? 14.350 -11.438 15.377 1.00 90.56 95 ARG A CA 1
ATOM 767 C C . ARG A 1 95 ? 15.077 -12.549 16.140 1.00 90.56 95 ARG A C 1
ATOM 769 O O . ARG A 1 95 ? 16.185 -12.915 15.774 1.00 90.56 95 ARG A O 1
ATOM 776 N N . ASP A 1 96 ? 14.446 -13.088 17.178 1.00 93.75 96 ASP A N 1
ATOM 777 C CA . ASP A 1 96 ? 15.019 -14.115 18.052 1.00 93.75 96 ASP A CA 1
ATOM 778 C C . ASP A 1 96 ? 14.787 -15.544 17.498 1.00 93.75 96 ASP A C 1
ATOM 780 O O . ASP A 1 96 ? 15.013 -16.537 18.195 1.00 93.75 96 ASP A O 1
ATOM 784 N N . PHE A 1 97 ? 14.319 -15.670 16.246 1.00 92.19 97 PHE A N 1
ATOM 785 C CA . PHE A 1 97 ? 14.052 -16.937 15.549 1.00 92.19 97 PHE A CA 1
ATOM 786 C C . PHE A 1 97 ? 13.084 -17.873 16.294 1.00 92.19 97 PHE A C 1
ATOM 788 O O . PHE A 1 97 ? 13.184 -19.108 16.237 1.00 92.19 97 PHE A O 1
ATOM 795 N N . TYR A 1 98 ? 12.126 -17.302 17.025 1.00 94.38 98 TYR A N 1
ATOM 796 C CA . TYR A 1 98 ? 11.050 -18.039 17.691 1.00 94.38 98 TYR A CA 1
ATOM 797 C C . TYR A 1 98 ? 9.872 -18.328 16.769 1.00 94.38 98 TYR A C 1
ATOM 799 O O . TYR A 1 98 ? 9.099 -19.247 17.049 1.00 94.38 98 TYR A O 1
ATOM 807 N N . ILE A 1 99 ? 9.753 -17.569 15.686 1.00 93.44 99 ILE A N 1
ATOM 808 C CA . ILE A 1 99 ? 8.843 -17.825 14.580 1.00 93.44 99 ILE A CA 1
ATOM 809 C C . ILE A 1 99 ? 9.685 -17.997 13.320 1.00 93.44 99 ILE A C 1
ATOM 811 O O . ILE A 1 99 ? 10.604 -17.222 13.081 1.00 93.44 99 ILE A O 1
ATOM 815 N N . ASP A 1 100 ? 9.342 -19.001 12.528 1.00 92.81 100 ASP A N 1
ATOM 816 C CA . ASP A 1 100 ? 9.880 -19.235 11.195 1.00 92.81 100 ASP A CA 1
ATOM 817 C C . ASP A 1 100 ? 8.716 -19.401 10.211 1.00 92.81 100 ASP A C 1
ATOM 819 O O . ASP A 1 100 ? 7.705 -20.022 10.553 1.00 92.81 100 ASP A O 1
ATOM 823 N N . LEU A 1 101 ? 8.833 -18.817 9.020 1.00 94.00 101 LEU A N 1
ATOM 824 C CA . LEU A 1 101 ? 7.810 -18.865 7.978 1.00 94.00 101 LEU A CA 1
ATOM 825 C C . LEU A 1 101 ? 8.451 -19.356 6.684 1.00 94.00 101 LEU A C 1
ATOM 827 O O . LEU A 1 101 ? 9.235 -18.640 6.070 1.00 94.00 101 LEU A O 1
ATOM 831 N N . ALA A 1 102 ? 8.082 -20.565 6.278 1.00 95.38 102 ALA A N 1
ATOM 832 C CA . ALA A 1 102 ? 8.581 -21.205 5.071 1.00 95.38 102 ALA A CA 1
ATOM 833 C C . ALA A 1 102 ? 7.468 -21.356 4.027 1.00 95.38 102 ALA A C 1
ATOM 835 O O . ALA A 1 102 ? 6.305 -21.578 4.378 1.00 95.38 102 ALA A O 1
ATOM 836 N N . GLY A 1 103 ? 7.8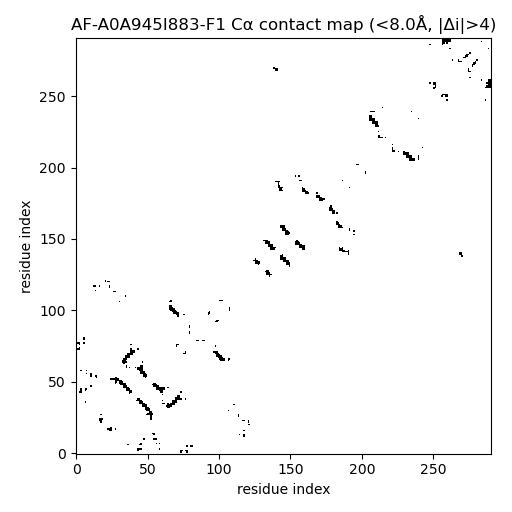41 -21.257 2.754 1.00 96.75 103 GLY A N 1
ATOM 837 C CA . GLY A 1 103 ? 6.953 -21.393 1.601 1.00 96.75 103 GLY A CA 1
ATOM 838 C C . GLY A 1 103 ? 7.228 -20.327 0.538 1.00 96.75 103 GLY A C 1
ATOM 839 O O . GLY A 1 103 ? 8.052 -19.443 0.770 1.00 96.75 103 GLY A O 1
ATOM 840 N N . PRO A 1 104 ? 6.540 -20.375 -0.615 1.00 97.12 104 PRO A N 1
ATOM 841 C CA . PRO A 1 104 ? 6.639 -19.330 -1.630 1.00 97.12 104 PRO A CA 1
ATOM 842 C C . PRO A 1 104 ? 6.214 -17.964 -1.072 1.00 97.12 104 PRO A C 1
ATOM 844 O O . PRO A 1 104 ? 5.147 -17.863 -0.463 1.00 97.12 104 PRO A O 1
ATOM 847 N N . ASP A 1 105 ? 7.007 -16.915 -1.315 1.00 92.56 105 ASP A N 1
ATOM 848 C CA . ASP A 1 105 ? 6.784 -15.552 -0.793 1.00 92.56 105 ASP A CA 1
ATOM 849 C C . ASP A 1 105 ? 5.366 -15.026 -1.048 1.00 92.56 105 ASP A C 1
ATOM 851 O O . ASP A 1 105 ? 4.745 -14.406 -0.183 1.00 92.56 105 ASP A O 1
ATOM 855 N N . GLU A 1 106 ? 4.822 -15.309 -2.233 1.00 94.31 106 GLU A N 1
ATOM 856 C CA . GLU A 1 106 ? 3.456 -14.938 -2.587 1.00 94.31 106 GLU A CA 1
ATOM 857 C C . GLU A 1 106 ? 2.432 -15.564 -1.628 1.00 94.31 106 GLU A C 1
ATOM 859 O O . GLU A 1 106 ? 1.557 -14.866 -1.111 1.00 94.31 106 GLU A O 1
ATOM 864 N N . LEU A 1 107 ? 2.551 -16.867 -1.356 1.00 97.44 107 LEU A N 1
ATOM 865 C CA . LEU A 1 107 ? 1.612 -17.603 -0.510 1.00 97.44 107 LEU A CA 1
ATOM 866 C C . LEU A 1 107 ? 1.799 -17.264 0.968 1.00 97.44 107 LEU A C 1
ATOM 868 O O . LEU A 1 107 ? 0.813 -17.109 1.690 1.00 97.44 107 LEU A O 1
ATOM 872 N N . THR A 1 108 ? 3.041 -17.113 1.430 1.00 96.50 108 THR A N 1
ATOM 873 C CA . THR A 1 108 ? 3.340 -16.756 2.824 1.00 96.50 108 THR A CA 1
ATOM 874 C C . THR A 1 108 ? 2.836 -15.346 3.151 1.00 96.50 108 THR A C 1
ATOM 876 O O . THR A 1 108 ? 2.160 -15.147 4.170 1.00 96.50 108 THR A O 1
ATOM 879 N N . ASN A 1 109 ? 3.060 -14.372 2.261 1.00 95.19 109 ASN A N 1
ATOM 880 C CA . ASN A 1 109 ? 2.504 -13.027 2.387 1.00 95.19 109 ASN A CA 1
ATOM 881 C C . ASN A 1 109 ? 0.972 -13.048 2.283 1.00 95.19 109 ASN A C 1
ATOM 883 O O . ASN A 1 109 ? 0.283 -12.479 3.131 1.00 95.19 109 ASN A O 1
ATOM 887 N N . TRP A 1 110 ? 0.411 -13.752 1.293 1.00 97.25 110 TRP A N 1
ATOM 888 C CA . TRP A 1 110 ? -1.040 -13.849 1.148 1.00 97.25 110 TRP A CA 1
ATOM 889 C C . TRP A 1 110 ? -1.696 -14.416 2.411 1.00 97.25 110 TRP A C 1
ATOM 891 O O . TRP A 1 110 ? -2.688 -13.857 2.889 1.00 97.25 110 TRP A O 1
ATOM 901 N N . PHE A 1 111 ? -1.126 -15.480 2.981 1.00 97.25 111 PHE A N 1
ATOM 902 C CA . PHE A 1 111 ? -1.645 -16.167 4.161 1.00 97.25 111 PHE A CA 1
ATOM 903 C C . PHE A 1 111 ? -1.618 -15.272 5.399 1.00 97.25 111 PHE A C 1
ATOM 905 O O . PHE A 1 111 ? -2.640 -15.106 6.069 1.00 97.25 111 PHE A O 1
ATOM 912 N N . THR A 1 112 ? -0.472 -14.649 5.678 1.00 93.12 112 THR A N 1
ATOM 913 C CA . THR A 1 112 ? -0.304 -13.757 6.835 1.00 93.12 112 THR A CA 1
ATOM 914 C C . THR A 1 112 ? -1.224 -12.539 6.754 1.00 93.12 112 THR A C 1
ATOM 916 O O . THR A 1 112 ? -1.926 -12.247 7.724 1.00 93.12 112 THR A O 1
ATOM 919 N N . GLN A 1 113 ? -1.321 -11.889 5.590 1.00 94.81 113 GLN A N 1
ATOM 920 C CA . GLN A 1 113 ? -2.239 -10.764 5.376 1.00 94.81 113 GLN A CA 1
ATOM 921 C C . GLN A 1 113 ? -3.707 -11.180 5.506 1.00 94.81 113 GLN A C 1
ATOM 923 O O . GLN A 1 113 ? -4.503 -10.451 6.091 1.00 94.81 113 GLN A O 1
ATOM 928 N N . THR A 1 114 ? -4.075 -12.373 5.033 1.00 96.56 114 THR A N 1
ATOM 929 C CA . THR A 1 114 ? -5.448 -12.889 5.165 1.00 96.56 114 THR A CA 1
ATOM 930 C C . THR A 1 114 ? -5.814 -13.147 6.627 1.00 96.56 114 THR A C 1
ATOM 932 O O . THR A 1 114 ? -6.921 -12.815 7.048 1.00 96.56 114 THR A O 1
ATOM 935 N N . ILE A 1 115 ? -4.888 -13.670 7.440 1.00 93.44 115 ILE A N 1
ATOM 936 C CA . ILE A 1 115 ? -5.109 -13.804 8.888 1.00 93.44 115 ILE A CA 1
ATOM 937 C C . ILE A 1 115 ? -5.285 -12.425 9.531 1.00 93.44 115 ILE A C 1
ATOM 939 O O . ILE A 1 115 ? -6.241 -12.231 10.279 1.00 93.44 115 ILE A O 1
ATOM 943 N N . LEU A 1 116 ? -4.416 -11.455 9.237 1.00 90.94 116 LEU A N 1
ATOM 944 C CA . LEU A 1 116 ? -4.524 -10.100 9.794 1.00 90.94 116 LEU A CA 1
ATOM 945 C C . LEU A 1 116 ? -5.834 -9.413 9.384 1.00 90.94 116 LEU A C 1
ATOM 947 O O . LEU A 1 116 ? -6.486 -8.778 10.211 1.00 90.94 116 LEU A O 1
ATOM 951 N N . MET A 1 117 ? -6.277 -9.625 8.146 1.00 94.06 117 MET A N 1
ATOM 952 C CA . MET A 1 117 ? -7.530 -9.091 7.617 1.00 94.06 117 MET A CA 1
ATOM 953 C C . MET A 1 117 ? -8.761 -9.574 8.401 1.00 94.06 117 MET A C 1
ATOM 955 O O . MET A 1 117 ? -9.753 -8.850 8.461 1.00 94.06 117 MET A O 1
ATOM 959 N N . THR A 1 118 ? -8.712 -10.731 9.077 1.00 93.25 118 THR A N 1
ATOM 960 C CA . THR A 1 118 ? -9.820 -11.164 9.957 1.00 93.25 118 THR A CA 1
ATOM 961 C C . THR A 1 118 ? -10.116 -10.176 11.083 1.00 93.25 118 THR A C 1
ATOM 963 O O . THR A 1 118 ? -11.248 -10.123 11.558 1.00 93.25 118 THR A O 1
ATOM 966 N N . GLN A 1 119 ? -9.121 -9.382 11.487 1.00 88.81 119 GLN A N 1
ATOM 967 C CA . GLN A 1 119 ? -9.242 -8.410 12.570 1.00 88.81 119 GLN A CA 1
ATOM 968 C C . GLN A 1 119 ? -9.765 -7.060 12.080 1.00 88.81 119 GLN A C 1
ATOM 970 O O . GLN A 1 119 ? -10.335 -6.320 12.875 1.00 88.81 119 GLN A O 1
ATOM 975 N N . THR A 1 120 ? -9.586 -6.739 10.795 1.00 90.94 120 THR A N 1
ATOM 976 C CA . THR A 1 120 ? -9.788 -5.385 10.258 1.00 90.94 120 THR A CA 1
ATOM 977 C C . THR A 1 120 ? -10.820 -5.295 9.137 1.00 90.94 120 THR A C 1
ATOM 979 O O . THR A 1 120 ? -11.299 -4.202 8.864 1.00 90.94 120 THR A O 1
ATOM 982 N N . VAL A 1 121 ? -11.236 -6.401 8.505 1.00 93.44 121 VAL A N 1
ATOM 983 C CA . VAL A 1 121 ? -12.169 -6.360 7.355 1.00 93.44 121 VAL A CA 1
ATOM 984 C C . VAL A 1 121 ? -13.525 -5.731 7.683 1.00 93.44 121 VAL A C 1
ATOM 986 O O . VAL A 1 121 ? -14.174 -5.156 6.813 1.00 93.44 121 VAL A O 1
ATOM 989 N N . GLY A 1 122 ? -13.961 -5.824 8.940 1.00 89.69 122 GLY A N 1
ATOM 990 C CA . GLY A 1 122 ? -15.191 -5.189 9.410 1.00 89.69 122 GLY A CA 1
ATOM 991 C C . GLY A 1 122 ? -15.022 -3.725 9.821 1.00 89.69 122 GLY A C 1
ATOM 992 O O . GLY A 1 122 ? -16.020 -3.074 10.131 1.00 89.69 122 GLY A O 1
ATOM 993 N N . TRP A 1 123 ? -13.793 -3.203 9.870 1.00 90.00 123 TRP A N 1
ATOM 994 C CA . TRP A 1 123 ? -13.540 -1.844 10.335 1.00 90.00 123 TRP A CA 1
ATOM 995 C C . TRP A 1 123 ? -14.010 -0.839 9.293 1.00 90.00 123 TRP A C 1
ATOM 997 O O . TRP A 1 123 ? -13.676 -0.913 8.111 1.00 90.00 123 TRP A O 1
ATOM 1007 N N . LYS A 1 124 ? -14.779 0.141 9.760 1.00 86.38 124 LYS A N 1
ATOM 1008 C CA . LYS A 1 124 ? -15.116 1.330 8.986 1.00 86.38 124 LYS A CA 1
ATOM 1009 C C . LYS A 1 124 ? -14.239 2.459 9.493 1.00 86.38 124 LYS A C 1
ATOM 1011 O O . LYS A 1 124 ? -14.339 2.847 10.651 1.00 86.38 124 LYS A O 1
ATOM 1016 N N . TYR A 1 125 ? -13.366 2.951 8.626 1.00 89.19 125 TYR A N 1
ATOM 1017 C CA . TYR A 1 125 ? -12.517 4.095 8.927 1.00 89.19 125 TYR A CA 1
ATOM 1018 C C . TYR A 1 125 ? -13.276 5.397 8.656 1.00 89.19 125 TYR A C 1
ATOM 1020 O O . TYR A 1 125 ? -14.053 5.471 7.701 1.00 89.19 125 TYR A O 1
ATOM 1028 N N . GLY A 1 126 ? -13.008 6.418 9.469 1.00 93.38 126 GLY A N 1
ATOM 1029 C CA . GLY A 1 126 ? -13.605 7.749 9.355 1.00 93.38 126 GLY A CA 1
ATOM 1030 C C . GLY A 1 126 ? -14.754 8.003 10.334 1.00 93.38 126 GLY A C 1
ATOM 1031 O O . GLY A 1 126 ? -15.278 7.092 10.971 1.00 93.38 126 GLY A O 1
ATOM 1032 N N . ALA A 1 127 ? -15.128 9.274 10.454 1.00 94.00 127 ALA A N 1
ATOM 1033 C CA . ALA A 1 127 ? -16.266 9.738 11.234 1.00 94.00 127 ALA A CA 1
ATOM 1034 C C . ALA A 1 127 ? -17.477 9.944 10.317 1.00 94.00 127 ALA A C 1
ATOM 1036 O O . ALA A 1 127 ? -17.382 10.638 9.299 1.00 94.00 127 ALA A O 1
ATOM 1037 N N . GLN A 1 128 ? -18.615 9.347 10.674 1.00 95.38 128 GLN A N 1
ATOM 1038 C CA . GLN A 1 128 ? -19.858 9.555 9.937 1.00 95.38 128 GLN A CA 1
ATOM 1039 C C . GLN A 1 128 ? -20.330 10.998 10.100 1.00 95.38 128 GLN A C 1
ATOM 1041 O O . GLN A 1 128 ? -20.364 11.533 11.204 1.00 95.38 128 GLN A O 1
ATOM 1046 N N . MET A 1 129 ? -20.716 11.606 8.986 1.00 95.00 129 MET A N 1
ATOM 1047 C CA . MET A 1 129 ? -21.283 12.946 8.917 1.00 95.00 129 MET A CA 1
ATOM 1048 C C . MET A 1 129 ? -22.716 12.865 8.359 1.00 95.00 129 MET A C 1
ATOM 1050 O O . MET A 1 129 ? -23.096 11.845 7.769 1.00 95.00 129 MET A O 1
ATOM 1054 N N . PRO A 1 130 ? -23.522 13.935 8.481 1.00 94.75 130 PRO A N 1
ATOM 1055 C CA . PRO A 1 130 ? -24.850 13.986 7.875 1.00 94.75 130 PRO A CA 1
ATOM 1056 C C . PRO A 1 130 ? -24.850 13.665 6.369 1.00 94.75 130 PRO A C 1
ATOM 1058 O O . PRO A 1 130 ? -23.857 13.862 5.663 1.00 94.75 130 PRO A O 1
ATOM 1061 N N . ASN A 1 131 ? -25.998 13.211 5.857 1.00 93.88 131 ASN A N 1
ATOM 1062 C CA . ASN A 1 131 ? -26.251 12.967 4.427 1.00 93.88 131 ASN A CA 1
ATOM 1063 C C . ASN A 1 131 ? -25.346 11.908 3.765 1.00 93.88 131 ASN A C 1
ATOM 1065 O O . ASN A 1 131 ? -25.081 11.985 2.557 1.00 93.88 131 ASN A O 1
ATOM 1069 N N . GLY A 1 132 ? -24.878 10.928 4.546 1.00 94.12 132 GLY A N 1
ATOM 1070 C CA . GLY A 1 132 ? -24.072 9.800 4.064 1.00 94.12 132 GLY A CA 1
ATOM 1071 C C . GLY A 1 132 ? -22.616 10.154 3.749 1.00 94.12 132 GLY A C 1
ATOM 1072 O O . GLY A 1 132 ? -21.940 9.405 3.050 1.00 94.12 132 GLY A O 1
ATOM 1073 N N . VAL A 1 133 ? -22.132 11.303 4.226 1.00 97.62 133 VAL A N 1
ATOM 1074 C CA . VAL A 1 133 ? -20.735 11.718 4.061 1.00 97.62 133 VAL A CA 1
ATOM 1075 C C . VAL A 1 133 ? -19.872 11.033 5.121 1.00 97.62 133 VAL A C 1
ATOM 1077 O O . VAL A 1 133 ? -20.258 10.939 6.282 1.00 97.62 133 VAL A O 1
ATOM 1080 N N . MET A 1 134 ? -18.674 10.597 4.741 1.00 97.44 134 MET A N 1
ATOM 1081 C CA . MET A 1 134 ? -17.650 10.128 5.673 1.00 97.44 134 MET A CA 1
ATOM 1082 C C . MET A 1 134 ? -16.507 11.141 5.730 1.00 97.44 134 MET A C 1
ATOM 1084 O O . MET A 1 134 ? -15.983 11.552 4.690 1.00 97.44 134 MET A O 1
ATOM 1088 N N . ARG A 1 135 ? -16.120 11.557 6.938 1.00 97.50 135 ARG A N 1
ATOM 1089 C CA . ARG A 1 135 ? -14.966 12.428 7.179 1.00 97.50 135 ARG A CA 1
ATOM 1090 C C . ARG A 1 135 ? -13.761 11.584 7.579 1.00 97.50 135 ARG A C 1
ATOM 1092 O O . ARG A 1 135 ? -13.781 10.903 8.599 1.00 97.50 135 ARG A O 1
ATOM 1099 N N . TYR A 1 136 ? -12.699 11.668 6.797 1.00 97.12 136 TYR A N 1
ATOM 1100 C CA . TYR A 1 136 ? -11.405 11.051 7.067 1.00 97.12 136 TYR A CA 1
ATOM 1101 C C . TYR A 1 136 ? -10.384 12.106 7.472 1.00 97.12 136 TYR A C 1
ATOM 1103 O O . TYR A 1 136 ? -10.586 13.299 7.246 1.00 97.12 136 TYR A O 1
ATOM 1111 N N . THR A 1 137 ? -9.259 11.658 8.012 1.00 96.50 137 THR A N 1
ATOM 1112 C CA . THR A 1 137 ? -8.064 12.475 8.215 1.00 96.50 137 THR A CA 1
ATOM 1113 C C . THR A 1 137 ? -7.012 12.107 7.179 1.00 96.50 137 THR A C 1
ATOM 1115 O O . THR A 1 137 ? -6.859 10.943 6.806 1.00 96.50 137 THR A O 1
ATOM 1118 N N . ASN A 1 138 ? -6.295 13.109 6.684 1.00 95.81 138 ASN A N 1
ATOM 1119 C CA . ASN A 1 138 ? -5.114 12.903 5.860 1.00 95.81 138 ASN A CA 1
ATOM 1120 C C . ASN A 1 138 ? -4.122 14.053 6.081 1.00 95.81 138 ASN A C 1
ATOM 1122 O O . ASN A 1 138 ? -4.417 15.031 6.770 1.00 95.81 138 ASN A O 1
ATOM 1126 N N . MET A 1 139 ? -2.936 13.934 5.501 1.00 95.94 139 MET A N 1
ATOM 1127 C CA . MET A 1 139 ? -1.867 14.912 5.614 1.00 95.94 139 MET A CA 1
ATOM 1128 C C . MET A 1 139 ? -1.289 15.214 4.235 1.00 95.94 139 MET A C 1
ATOM 1130 O O . MET A 1 139 ? -1.227 14.353 3.359 1.00 95.94 139 MET A O 1
ATOM 1134 N N . THR A 1 140 ? -0.853 16.454 4.052 1.00 96.00 140 THR A N 1
ATOM 1135 C CA . THR A 1 140 ? -0.143 16.917 2.858 1.00 96.00 140 THR A CA 1
ATOM 1136 C C . THR A 1 140 ? 1.114 17.669 3.281 1.00 96.00 140 THR A C 1
ATOM 1138 O O . THR A 1 140 ? 1.269 18.016 4.451 1.00 96.00 140 THR A O 1
ATOM 1141 N N . ASN A 1 141 ? 1.980 18.008 2.326 1.00 95.31 141 ASN A N 1
ATOM 1142 C CA . ASN A 1 141 ? 3.123 18.887 2.602 1.00 95.31 141 ASN A CA 1
ATOM 1143 C C . ASN A 1 141 ? 2.693 20.304 3.024 1.00 95.31 141 ASN A C 1
ATOM 1145 O O . ASN A 1 141 ? 3.488 21.034 3.605 1.00 95.31 141 ASN A O 1
ATOM 1149 N N . GLY A 1 142 ? 1.441 20.688 2.751 1.00 96.25 142 GLY A N 1
ATOM 1150 C CA . GLY A 1 142 ? 0.868 21.963 3.168 1.00 96.25 142 GLY A CA 1
ATOM 1151 C C . GLY A 1 142 ? 0.053 21.895 4.460 1.00 96.25 142 GLY A C 1
ATOM 1152 O O . GLY A 1 142 ? -0.597 22.884 4.782 1.00 96.25 142 GLY A O 1
ATOM 1153 N N . GLY A 1 143 ? 0.064 20.763 5.175 1.00 97.19 143 GLY A N 1
ATOM 1154 C CA . GLY A 1 143 ? -0.567 20.596 6.486 1.00 97.19 143 GLY A CA 1
ATOM 1155 C C . GLY A 1 143 ? -1.637 19.492 6.564 1.00 97.19 143 GLY A C 1
ATOM 1156 O O . GLY A 1 143 ? -1.998 18.886 5.542 1.00 97.19 143 GLY A O 1
ATOM 1157 N N . PRO A 1 144 ? -2.128 19.207 7.788 1.00 97.31 144 PRO A N 1
ATOM 1158 C CA . PRO A 1 144 ? -3.149 18.195 8.061 1.00 97.31 144 PRO A CA 1
ATOM 1159 C C . PRO A 1 144 ? -4.544 18.691 7.713 1.00 97.31 144 PRO A C 1
ATOM 1161 O O . PRO A 1 144 ? -4.897 19.840 7.991 1.00 97.31 144 PRO A O 1
ATOM 1164 N N . LEU A 1 145 ? -5.358 17.796 7.163 1.00 97.25 145 LEU A N 1
ATOM 1165 C CA . LEU A 1 145 ? -6.687 18.134 6.679 1.00 97.25 145 LEU A CA 1
ATOM 1166 C C . LEU A 1 145 ? -7.716 17.043 6.965 1.00 97.25 145 LEU A C 1
ATOM 1168 O O . LEU A 1 145 ? -7.405 15.850 7.046 1.00 97.25 145 LEU A O 1
ATOM 1172 N N . PHE A 1 146 ? -8.971 17.468 7.066 1.00 97.38 146 PHE A N 1
ATOM 1173 C CA . PHE A 1 146 ? -10.108 16.572 6.938 1.00 97.38 146 PHE A CA 1
ATOM 1174 C C . PHE A 1 146 ? -10.449 16.371 5.462 1.00 97.38 146 PHE A C 1
ATOM 1176 O O . PHE A 1 146 ? -10.490 17.328 4.688 1.00 97.38 146 PHE A O 1
ATOM 1183 N N . VAL A 1 147 ? -10.749 15.130 5.079 1.00 97.31 147 VAL A N 1
ATOM 1184 C CA . VAL A 1 147 ? -11.234 14.754 3.744 1.00 97.31 147 VAL A CA 1
ATOM 1185 C C . VAL A 1 147 ? -12.677 14.293 3.865 1.00 97.31 147 VAL A C 1
ATOM 1187 O O . VAL A 1 147 ? -12.960 13.318 4.554 1.00 97.31 147 VAL A O 1
ATOM 1190 N N . TYR A 1 148 ? -13.594 14.954 3.168 1.00 97.56 148 TYR A N 1
ATOM 1191 C CA . TYR A 1 148 ? -15.001 14.562 3.146 1.00 97.56 148 TYR A CA 1
ATOM 1192 C C . TYR A 1 148 ? -15.280 13.779 1.873 1.00 97.56 148 TYR A C 1
ATOM 1194 O O . TYR A 1 148 ? -15.058 14.288 0.773 1.00 97.56 148 TYR A O 1
ATOM 1202 N N . VAL A 1 149 ? -15.781 12.558 2.019 1.00 97.62 149 VAL A N 1
ATOM 1203 C CA . VAL A 1 149 ? -16.022 11.629 0.914 1.00 97.62 149 VAL A CA 1
ATOM 1204 C C . VAL A 1 149 ? -17.480 11.204 0.917 1.00 97.62 149 VAL A C 1
ATOM 1206 O O . VAL A 1 149 ? -18.057 10.940 1.971 1.00 97.62 149 VAL A O 1
ATOM 1209 N N . LYS A 1 150 ? -18.068 11.115 -0.271 1.00 97.31 150 LYS A N 1
ATOM 1210 C CA . LYS A 1 150 ? -19.398 10.550 -0.487 1.00 97.31 150 LYS A CA 1
ATOM 1211 C C . LYS A 1 150 ? -19.375 9.717 -1.759 1.00 97.31 150 LYS A C 1
ATOM 1213 O O . LYS A 1 150 ? -18.762 10.135 -2.739 1.00 97.31 150 LYS A O 1
ATOM 1218 N N . ASP A 1 151 ? -19.972 8.530 -1.713 1.00 95.50 151 ASP A N 1
ATOM 1219 C CA . ASP A 1 151 ? -20.062 7.609 -2.855 1.00 95.50 151 ASP A CA 1
ATOM 1220 C C . ASP A 1 151 ? -18.694 7.341 -3.522 1.00 95.50 151 ASP A C 1
ATOM 1222 O O . ASP A 1 151 ? -18.548 7.330 -4.742 1.00 95.50 151 ASP A O 1
ATOM 1226 N N . GLY A 1 152 ? -17.646 7.200 -2.698 1.00 93.81 152 GLY A N 1
ATOM 1227 C CA . GLY A 1 152 ? -16.271 6.961 -3.154 1.00 93.81 152 GLY A CA 1
ATOM 1228 C C . GLY A 1 152 ? -15.556 8.172 -3.773 1.00 93.81 152 GLY A C 1
ATOM 1229 O O . GLY A 1 152 ? -14.428 8.029 -4.241 1.00 93.81 152 GLY A O 1
ATOM 1230 N N . LYS A 1 153 ? -16.161 9.368 -3.768 1.00 96.81 153 LYS A N 1
ATOM 1231 C CA . LYS A 1 153 ? -15.574 10.598 -4.324 1.00 96.81 153 LYS A CA 1
ATOM 1232 C C . LYS A 1 153 ? -15.283 11.640 -3.252 1.00 96.81 153 LYS A C 1
ATOM 1234 O O . LYS A 1 153 ? -16.100 11.891 -2.366 1.00 96.81 153 LYS A O 1
ATOM 1239 N N . ILE A 1 154 ? -14.127 12.296 -3.361 1.00 97.56 154 ILE A N 1
ATOM 1240 C CA . ILE A 1 154 ? -13.765 13.417 -2.490 1.00 97.56 154 ILE A CA 1
ATOM 1241 C C . ILE A 1 154 ? -14.649 14.619 -2.843 1.00 97.56 154 ILE A C 1
ATOM 1243 O O . ILE A 1 154 ? -14.600 15.161 -3.953 1.00 97.56 154 ILE A O 1
ATOM 1247 N N . LEU A 1 155 ? -15.441 15.070 -1.874 1.00 96.44 155 LEU A N 1
ATOM 1248 C CA . LEU A 1 155 ? -16.266 16.268 -1.988 1.00 96.44 155 LEU A CA 1
ATOM 1249 C C . LEU A 1 155 ? -15.423 17.520 -1.759 1.00 96.44 155 LEU A C 1
ATOM 1251 O O . LEU A 1 155 ? -15.378 18.402 -2.619 1.00 96.44 155 LEU A O 1
ATOM 1255 N N . ARG A 1 156 ? -14.726 17.573 -0.620 1.00 95.56 156 ARG A N 1
ATOM 1256 C CA . ARG A 1 156 ? -13.902 18.712 -0.205 1.00 95.56 156 ARG A CA 1
ATOM 1257 C C . ARG A 1 156 ? -12.813 18.295 0.780 1.00 95.56 156 ARG A C 1
ATOM 1259 O O . ARG A 1 156 ? -12.895 17.224 1.385 1.00 95.56 156 ARG A O 1
ATOM 1266 N N . MET A 1 157 ? -11.848 19.187 0.963 1.00 96.94 157 MET A N 1
ATOM 1267 C CA . MET A 1 157 ? -10.818 19.110 1.992 1.00 96.94 157 MET A CA 1
ATOM 1268 C C . MET A 1 157 ? -10.803 20.414 2.786 1.00 96.94 157 MET A C 1
ATOM 1270 O O . MET A 1 157 ? -10.989 21.479 2.203 1.00 96.94 157 MET A O 1
ATOM 1274 N N . THR A 1 158 ? -10.635 20.330 4.103 1.00 96.62 158 THR A N 1
ATOM 1275 C CA . THR A 1 158 ? -10.632 21.499 4.998 1.00 96.62 158 THR A CA 1
ATOM 1276 C C . THR A 1 158 ? -9.514 21.376 6.026 1.00 96.62 158 THR A C 1
ATOM 1278 O O . THR A 1 158 ? -9.084 20.253 6.304 1.00 96.62 158 THR A O 1
ATOM 1281 N N . PRO A 1 159 ? -9.077 22.484 6.651 1.00 97.19 159 PRO A N 1
ATOM 1282 C CA . PRO A 1 159 ? -8.303 22.399 7.882 1.00 97.19 159 PRO A CA 1
ATOM 1283 C C . PRO A 1 159 ? -9.024 21.554 8.939 1.00 97.19 159 PRO A C 1
ATOM 1285 O O . PRO A 1 159 ? -10.238 21.320 8.857 1.00 97.19 159 PRO A O 1
ATOM 1288 N N . ILE A 1 160 ? -8.258 21.083 9.916 1.00 97.31 160 ILE A N 1
ATOM 1289 C CA . ILE A 1 160 ? -8.783 20.364 11.072 1.00 97.31 160 ILE A CA 1
ATOM 1290 C C . ILE A 1 160 ? -9.161 21.395 12.129 1.00 97.31 160 ILE A C 1
ATOM 1292 O O . ILE A 1 160 ? -8.331 22.198 12.546 1.00 97.31 160 ILE A O 1
ATOM 1296 N N . GLU A 1 161 ? -10.417 21.365 12.549 1.00 96.06 161 GLU A N 1
ATOM 1297 C CA . GLU A 1 161 ? -10.906 22.074 13.729 1.00 96.06 161 GLU A CA 1
ATOM 1298 C C . GLU A 1 161 ? -10.896 21.087 14.894 1.00 96.06 161 GLU A C 1
ATOM 1300 O O . GLU A 1 161 ? -11.381 19.962 14.735 1.00 96.06 161 GLU A O 1
ATOM 1305 N N . PHE A 1 162 ? -10.286 21.489 16.009 1.00 96.50 162 PHE A N 1
ATOM 1306 C CA . PHE A 1 162 ? -10.200 20.665 17.212 1.00 96.50 162 PHE A CA 1
ATOM 1307 C C . PHE A 1 162 ? -11.470 20.830 18.038 1.00 96.50 162 PHE A C 1
ATOM 1309 O O . PHE A 1 162 ? -11.975 21.948 18.164 1.00 96.50 162 PHE A O 1
ATOM 1316 N N . ASP A 1 163 ? -11.964 19.733 18.599 1.00 93.69 163 ASP A N 1
ATOM 1317 C CA . ASP A 1 163 ? -13.119 19.755 19.496 1.00 93.69 163 ASP A CA 1
ATOM 1318 C C . ASP A 1 163 ? -12.685 19.702 20.971 1.00 93.69 163 ASP A C 1
ATOM 1320 O O . ASP A 1 163 ? -11.493 19.736 21.294 1.00 93.69 163 ASP A O 1
ATOM 1324 N N . ASP A 1 164 ? -13.662 19.681 21.877 1.00 94.62 164 ASP A N 1
ATOM 1325 C CA . ASP A 1 164 ? -13.424 19.701 23.325 1.00 94.62 164 ASP A CA 1
ATOM 1326 C C . ASP A 1 164 ? -12.822 18.384 23.852 1.00 94.62 164 ASP A C 1
ATOM 1328 O O . ASP A 1 164 ? -12.384 18.321 25.001 1.00 94.62 164 ASP A O 1
ATOM 1332 N N . SER A 1 165 ? -12.793 17.320 23.036 1.00 95.81 165 SER A N 1
ATOM 1333 C CA . SER A 1 165 ? -12.099 16.072 23.372 1.00 95.81 165 SER A CA 1
ATOM 1334 C C . SER A 1 165 ? -10.595 16.138 23.091 1.00 95.81 165 SER A C 1
ATOM 1336 O O . SER A 1 165 ? -9.830 15.345 23.649 1.00 95.81 165 SER A O 1
ATOM 1338 N N . ASP A 1 166 ? -10.154 17.098 22.272 1.00 96.81 166 ASP A N 1
ATOM 1339 C CA . ASP A 1 166 ? -8.742 17.352 22.020 1.00 96.81 166 ASP A CA 1
ATOM 1340 C C . ASP A 1 166 ? -8.119 18.161 23.178 1.00 96.81 166 ASP A C 1
ATOM 1342 O O . ASP A 1 166 ? -8.713 19.137 23.642 1.00 96.81 166 ASP A O 1
ATOM 1346 N N . PRO A 1 167 ? -6.884 17.849 23.619 1.00 96.44 167 PRO A N 1
ATOM 1347 C CA . PRO A 1 167 ? -6.219 18.583 24.694 1.00 96.44 167 PRO A CA 1
ATOM 1348 C C . PRO A 1 167 ? -6.118 20.098 24.464 1.00 96.44 167 PRO A C 1
ATOM 1350 O O . PRO A 1 167 ? -6.066 20.588 23.328 1.00 96.44 167 PRO A O 1
ATOM 1353 N N . GLU A 1 168 ? -6.043 20.859 25.559 1.00 95.00 168 GLU A N 1
ATOM 1354 C CA . GLU A 1 168 ? -5.850 2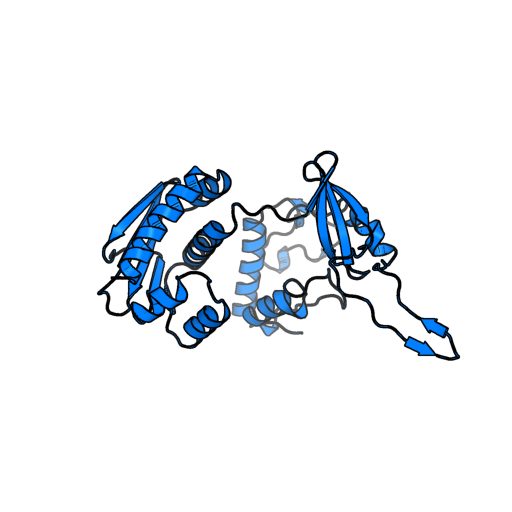2.303 25.472 1.00 95.00 168 GLU A CA 1
ATOM 1355 C C . GLU A 1 168 ? -4.502 22.692 24.855 1.00 95.00 168 GLU A C 1
ATOM 1357 O O . GLU A 1 168 ? -3.488 22.011 25.023 1.00 95.00 168 GLU A O 1
ATOM 1362 N N . GLY A 1 169 ? -4.508 23.801 24.111 1.00 94.31 169 GLY A N 1
ATOM 1363 C CA . GLY A 1 169 ? -3.288 24.361 23.539 1.00 94.31 169 GLY A CA 1
ATOM 1364 C C . GLY A 1 169 ? -2.369 24.940 24.616 1.00 94.31 169 GLY A C 1
ATOM 1365 O O . GLY A 1 169 ? -2.772 25.195 25.752 1.00 94.31 169 GLY A O 1
ATOM 1366 N N . TRP A 1 170 ? -1.118 25.208 24.248 1.00 97.50 170 TRP A N 1
ATOM 1367 C CA . TRP A 1 170 ? -0.205 25.934 25.128 1.00 97.50 170 TRP A CA 1
ATOM 1368 C C . TRP A 1 170 ? -0.718 27.358 25.403 1.00 97.50 170 TRP A C 1
ATOM 1370 O O . TRP A 1 170 ? -1.455 27.942 24.608 1.00 97.50 170 TRP A O 1
ATOM 1380 N N . THR A 1 171 ? -0.309 27.933 26.534 1.00 98.12 171 THR A N 1
ATOM 1381 C CA . THR A 1 171 ? -0.634 29.313 26.922 1.00 98.12 171 THR A CA 1
ATOM 1382 C C . THR A 1 171 ? 0.654 30.074 27.211 1.00 98.12 171 THR A C 1
ATOM 1384 O O . THR A 1 171 ? 1.547 29.542 27.865 1.00 98.12 171 THR A O 1
ATOM 1387 N N . ILE A 1 172 ? 0.753 31.311 26.720 1.00 98.56 172 ILE A N 1
ATOM 1388 C CA . ILE A 1 172 ? 1.855 32.227 27.037 1.00 98.56 172 ILE A CA 1
ATOM 1389 C C . ILE A 1 172 ? 1.284 33.461 27.728 1.00 98.56 172 ILE A C 1
ATOM 1391 O O . ILE A 1 172 ? 0.402 34.126 27.187 1.00 98.56 172 ILE A O 1
ATOM 1395 N N . GLU A 1 173 ? 1.827 33.801 28.893 1.00 98.38 173 GLU A N 1
ATOM 1396 C CA . GLU A 1 173 ? 1.559 35.066 29.573 1.00 98.38 173 GLU A CA 1
ATOM 1397 C C . GLU A 1 173 ? 2.712 36.038 29.321 1.00 98.38 173 GLU A C 1
ATOM 1399 O O . GLU A 1 173 ? 3.868 35.753 29.630 1.00 98.38 173 GLU A O 1
ATOM 1404 N N . ALA A 1 174 ? 2.417 37.192 28.725 1.00 98.12 174 ALA A N 1
ATOM 1405 C CA . ALA A 1 174 ? 3.420 38.214 28.453 1.00 98.12 174 ALA A CA 1
ATOM 1406 C C 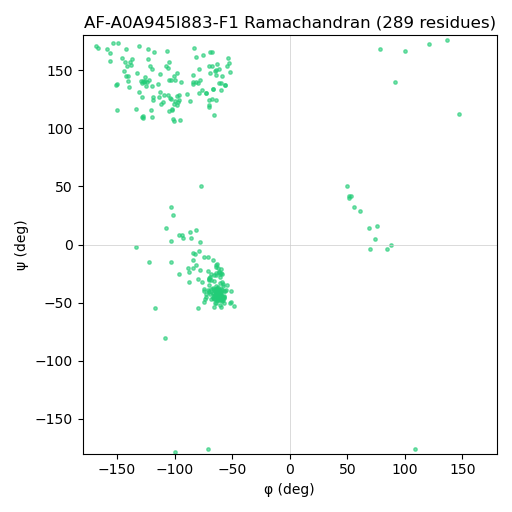. ALA A 1 174 ? 2.793 39.608 28.448 1.00 98.12 174 ALA A C 1
ATOM 1408 O O . ALA A 1 174 ? 1.734 39.826 27.860 1.00 98.12 174 ALA A O 1
ATOM 1409 N N . ARG A 1 175 ? 3.475 40.582 29.068 1.00 97.06 175 ARG A N 1
ATOM 1410 C CA . ARG A 1 175 ? 3.056 42.000 29.100 1.00 97.06 175 ARG A CA 1
ATOM 1411 C C . ARG A 1 175 ? 1.612 42.194 29.603 1.00 97.06 175 ARG A C 1
ATOM 1413 O O . ARG A 1 175 ? 0.851 42.960 29.019 1.00 97.06 175 ARG A O 1
ATOM 1420 N N . GLY A 1 176 ? 1.223 41.450 30.642 1.00 97.69 176 GLY A N 1
ATOM 1421 C CA . GLY A 1 176 ? -0.131 41.491 31.210 1.00 97.69 176 GLY A CA 1
ATOM 1422 C C . GLY A 1 176 ? -1.227 40.910 30.308 1.00 97.69 176 GLY A C 1
ATOM 1423 O O . GLY A 1 176 ? -2.404 41.148 30.556 1.00 97.69 176 GLY A O 1
ATOM 1424 N N . LYS A 1 177 ? -0.867 40.176 29.246 1.00 98.31 177 LYS A N 1
ATOM 1425 C CA . LYS A 1 177 ? -1.806 39.519 28.327 1.00 98.31 177 LYS A CA 1
ATOM 1426 C C . LYS A 1 177 ? -1.591 38.012 28.311 1.00 98.31 177 LYS A C 1
ATOM 1428 O O . LYS A 1 177 ? -0.472 37.534 28.481 1.00 98.31 177 LYS A O 1
ATOM 1433 N N . THR A 1 178 ? -2.672 37.287 28.044 1.00 98.31 178 THR A N 1
ATOM 1434 C CA . THR A 1 178 ? -2.674 35.838 27.819 1.00 98.31 178 THR A CA 1
ATOM 1435 C C . THR A 1 178 ? -2.825 35.557 26.326 1.00 98.31 178 THR A C 1
ATOM 1437 O O . THR A 1 178 ? -3.771 36.030 25.698 1.00 98.31 178 THR A O 1
ATOM 1440 N N . PHE A 1 179 ? -1.910 34.778 25.757 1.00 98.12 179 PHE A N 1
ATOM 1441 C CA . PHE A 1 179 ? -1.917 34.369 24.356 1.00 98.12 179 PHE A CA 1
ATOM 1442 C C . PHE A 1 179 ? -2.148 32.865 24.261 1.00 98.12 179 PHE A C 1
ATOM 1444 O O . PHE A 1 179 ? -1.418 32.078 24.866 1.00 98.12 179 PHE A O 1
ATOM 1451 N N . LYS A 1 180 ? -3.151 32.479 23.472 1.00 97.50 180 LYS A N 1
ATOM 1452 C CA . LYS A 1 180 ? -3.467 31.087 23.148 1.00 97.50 180 LYS A CA 1
ATOM 1453 C C . LYS A 1 180 ? -3.550 30.925 21.630 1.00 97.50 180 LYS A C 1
ATOM 1455 O O . LYS A 1 180 ? -4.067 31.828 20.964 1.00 97.50 180 LYS A O 1
ATOM 1460 N N . PRO A 1 181 ? -3.054 29.815 21.062 1.00 96.56 181 PRO A N 1
ATOM 1461 C CA . PRO A 1 181 ? -3.242 29.534 19.649 1.00 96.56 181 PRO A CA 1
ATOM 1462 C C . PRO A 1 181 ? -4.725 29.245 19.350 1.00 96.56 181 PRO A C 1
ATOM 1464 O O . PRO A 1 181 ? -5.451 28.764 20.224 1.00 96.56 181 PRO A O 1
ATOM 1467 N N . PRO A 1 182 ? -5.195 29.491 18.116 1.00 96.31 182 PRO A N 1
ATOM 1468 C CA . PRO A 1 182 ? -6.516 29.041 17.687 1.00 96.31 182 PRO A CA 1
ATOM 1469 C C . PRO A 1 182 ? -6.660 27.515 17.795 1.00 96.31 182 PRO A C 1
ATOM 1471 O O . PRO A 1 182 ? -5.722 26.784 17.478 1.00 96.31 182 PRO A O 1
ATOM 1474 N N . ARG A 1 183 ? -7.857 27.022 18.143 1.00 96.62 183 ARG A N 1
ATOM 1475 C CA . ARG A 1 183 ? -8.185 25.581 18.181 1.00 96.62 183 ARG A CA 1
ATOM 1476 C C . ARG A 1 183 ? -8.441 24.987 16.786 1.00 96.62 183 ARG A C 1
ATOM 1478 O O . ARG A 1 183 ? -9.460 24.356 16.525 1.00 96.62 183 ARG A O 1
ATOM 1485 N N . LYS A 1 184 ? -7.518 25.229 15.855 1.00 96.62 184 LYS A N 1
ATOM 1486 C CA . LYS A 1 184 ? -7.558 24.687 14.492 1.00 96.62 184 LYS A CA 1
ATOM 1487 C C . LYS A 1 184 ? -6.174 24.626 13.863 1.00 96.62 184 LYS A C 1
ATOM 1489 O O . LYS A 1 184 ? -5.281 25.393 14.220 1.00 96.62 184 LYS A O 1
ATOM 1494 N N . THR A 1 185 ? -6.026 23.771 12.862 1.00 96.75 185 THR A N 1
ATOM 1495 C CA . THR A 1 185 ? -4.864 23.759 11.974 1.00 96.75 185 THR A CA 1
ATOM 1496 C C . THR A 1 185 ? -5.024 24.793 10.857 1.00 96.75 185 THR A C 1
ATOM 1498 O O . THR A 1 185 ? -6.090 25.382 10.652 1.00 96.75 185 THR A O 1
ATOM 1501 N N . THR A 1 186 ? -3.945 25.034 10.119 1.00 96.06 186 THR A N 1
ATOM 1502 C CA . THR A 1 186 ? -3.945 25.849 8.900 1.00 96.06 186 THR A CA 1
ATOM 1503 C C . THR A 1 186 ? -3.406 25.033 7.732 1.00 96.06 186 THR A C 1
ATOM 1505 O O . THR A 1 186 ? -2.750 24.008 7.926 1.00 96.06 186 THR A O 1
ATOM 1508 N N . LEU A 1 187 ? -3.723 25.469 6.512 1.00 96.12 187 LEU A N 1
ATOM 1509 C CA . LEU A 1 187 ? -3.306 24.806 5.282 1.00 96.12 187 LEU A CA 1
ATOM 1510 C C . LEU A 1 187 ? -2.658 25.796 4.323 1.00 96.12 187 LEU A C 1
ATOM 1512 O O . LEU A 1 187 ? -3.136 26.917 4.155 1.00 96.12 187 LEU A O 1
ATOM 1516 N N . ALA A 1 188 ? -1.605 25.348 3.647 1.00 96.75 188 ALA A N 1
ATOM 1517 C CA . ALA A 1 188 ? -1.047 26.068 2.515 1.00 96.75 188 ALA A CA 1
ATOM 1518 C C . ALA A 1 188 ? -2.003 26.013 1.300 1.00 96.75 188 ALA A C 1
ATOM 1520 O O . ALA A 1 188 ? -2.741 25.034 1.140 1.00 96.75 188 ALA A O 1
ATOM 1521 N N . PRO A 1 189 ? -1.956 26.997 0.380 1.00 95.75 189 PRO A N 1
ATOM 1522 C CA . PRO A 1 189 ? -2.861 27.041 -0.773 1.00 95.75 189 PRO A CA 1
ATOM 1523 C C . PRO A 1 189 ? -2.846 25.774 -1.642 1.00 95.75 189 PRO A C 1
ATOM 1525 O O . PRO A 1 189 ? -3.891 25.296 -2.078 1.00 95.75 189 PRO A O 1
ATOM 1528 N N . HIS A 1 190 ? -1.672 25.172 -1.851 1.00 94.00 190 HIS A N 1
ATOM 1529 C CA . HIS A 1 190 ? -1.546 23.950 -2.650 1.00 94.00 190 HIS A CA 1
ATOM 1530 C C . HIS A 1 190 ? -2.191 22.720 -1.981 1.00 94.00 190 HIS A C 1
ATOM 1532 O O . HIS A 1 190 ? -2.626 21.809 -2.683 1.00 94.00 190 HIS A O 1
ATOM 1538 N N . ALA A 1 191 ? -2.313 22.696 -0.648 1.00 93.69 191 ALA A N 1
ATOM 1539 C CA . ALA A 1 191 ? -3.016 21.632 0.070 1.00 93.69 191 ALA A CA 1
ATOM 1540 C C . ALA A 1 191 ? -4.539 21.743 -0.078 1.00 93.69 191 ALA A C 1
ATOM 1542 O O . ALA A 1 191 ? -5.215 20.733 -0.270 1.00 93.69 191 ALA A O 1
ATOM 1543 N N . LEU A 1 192 ? -5.082 22.967 -0.066 1.00 90.44 192 LEU A N 1
ATOM 1544 C CA . LEU A 1 192 ? -6.512 23.209 -0.304 1.00 90.44 192 LEU A CA 1
ATOM 1545 C C . LEU A 1 192 ? -6.947 22.730 -1.697 1.00 90.44 192 LEU A C 1
ATOM 1547 O O . LEU A 1 192 ? -8.052 22.215 -1.870 1.00 90.44 192 LEU A O 1
ATOM 1551 N N . ASN A 1 193 ? -6.041 22.825 -2.669 1.00 91.62 193 ASN A N 1
ATOM 1552 C CA . ASN A 1 193 ? -6.289 22.453 -4.058 1.00 91.62 193 ASN A CA 1
ATOM 1553 C C . ASN A 1 193 ? -5.888 21.008 -4.391 1.00 91.62 193 ASN A C 1
ATOM 1555 O O . ASN A 1 193 ? -5.971 20.603 -5.545 1.00 91.62 193 ASN A O 1
ATOM 1559 N N . TRP A 1 194 ? -5.513 20.178 -3.411 1.00 94.50 194 TRP A N 1
ATOM 1560 C CA . TRP A 1 194 ? -5.023 18.819 -3.683 1.00 94.50 194 TRP A CA 1
ATOM 1561 C C . TRP A 1 194 ? -6.042 17.933 -4.426 1.00 94.50 194 TRP A C 1
ATOM 1563 O O . TRP A 1 194 ? -5.677 16.972 -5.103 1.00 94.50 194 TRP A O 1
ATOM 1573 N N . LYS A 1 195 ? -7.337 18.280 -4.366 1.00 95.94 195 LYS A N 1
ATOM 1574 C CA . LYS A 1 195 ? -8.413 17.554 -5.055 1.00 95.94 195 LYS A CA 1
ATOM 1575 C C . LYS A 1 195 ? -8.247 17.604 -6.573 1.00 95.94 195 LYS A C 1
ATOM 1577 O O . LYS A 1 195 ? -8.499 16.597 -7.230 1.00 95.94 195 LYS A O 1
ATOM 1582 N N . SER A 1 196 ? -7.830 18.751 -7.117 1.00 95.94 196 SER A N 1
ATOM 1583 C CA . SER A 1 196 ? -7.621 18.903 -8.560 1.00 95.94 196 SER A CA 1
ATOM 1584 C C . SER A 1 196 ? -6.404 18.117 -9.037 1.00 95.94 196 SER A C 1
ATOM 1586 O O . SER A 1 196 ? -6.434 17.589 -10.138 1.00 95.94 196 SER A O 1
ATOM 1588 N N . MET A 1 197 ? -5.381 17.948 -8.191 1.00 95.19 197 MET A N 1
ATOM 1589 C CA . MET A 1 197 ? -4.233 17.087 -8.493 1.00 95.19 197 MET A CA 1
ATOM 1590 C C . MET A 1 197 ? -4.614 15.602 -8.484 1.00 95.19 197 MET A C 1
ATOM 1592 O O . MET A 1 197 ? -4.178 14.841 -9.345 1.00 95.19 197 MET A O 1
ATOM 1596 N N . ILE A 1 198 ? -5.448 15.174 -7.527 1.00 96.19 198 ILE A N 1
ATOM 1597 C CA . ILE A 1 198 ? -5.920 13.782 -7.443 1.00 96.19 198 ILE A CA 1
ATOM 1598 C C . ILE A 1 198 ? -6.746 13.405 -8.678 1.00 96.19 198 ILE A C 1
ATOM 1600 O O . ILE A 1 198 ? -6.524 12.333 -9.240 1.00 96.19 198 ILE A O 1
ATOM 1604 N N . TYR A 1 199 ? -7.676 14.272 -9.087 1.00 97.12 199 TYR A N 1
ATOM 1605 C CA . TYR A 1 199 ? -8.586 14.048 -10.216 1.00 97.12 199 TYR A CA 1
ATOM 1606 C C . TYR A 1 199 ? -8.170 14.792 -11.492 1.00 97.12 199 TYR A C 1
ATOM 1608 O O . TYR A 1 199 ? -9.024 15.110 -12.317 1.00 97.12 199 TYR A O 1
ATOM 1616 N N . SER A 1 200 ? -6.880 15.097 -11.645 1.00 97.69 200 SER A N 1
ATOM 1617 C CA . SER A 1 200 ? -6.377 15.774 -12.842 1.00 97.69 200 SER A CA 1
ATOM 1618 C C . SER A 1 200 ? -6.623 14.913 -14.089 1.00 97.69 200 SER A C 1
ATOM 1620 O O . SER A 1 200 ? -6.395 13.699 -14.018 1.00 97.69 200 SER A O 1
ATOM 1622 N N . PRO A 1 201 ? -7.033 15.500 -15.231 1.00 97.56 201 PRO A N 1
ATOM 1623 C CA . PRO A 1 201 ? -7.088 14.777 -16.503 1.00 97.56 201 PRO A CA 1
ATOM 1624 C C . PRO A 1 201 ? -5.714 14.234 -16.930 1.00 97.56 201 PRO A C 1
ATOM 1626 O O . PRO A 1 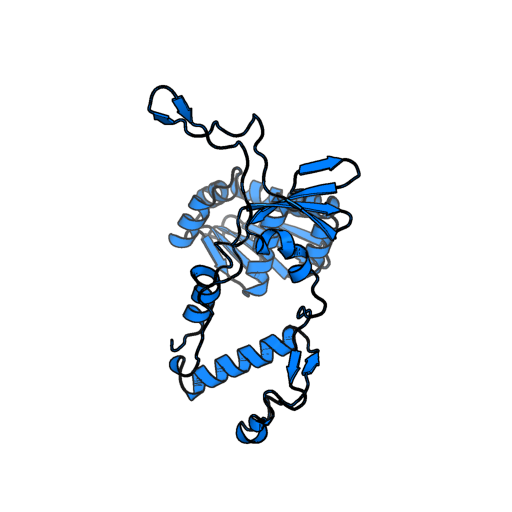201 ? -5.652 13.211 -17.603 1.00 97.56 201 PRO A O 1
ATOM 1629 N N . ASP A 1 202 ? -4.623 14.848 -16.459 1.00 97.25 202 ASP A N 1
ATOM 1630 C CA . ASP A 1 202 ? -3.246 14.448 -16.778 1.00 97.25 202 ASP A CA 1
ATOM 1631 C C . ASP A 1 202 ? -2.712 13.338 -15.854 1.00 97.25 202 ASP A C 1
ATOM 1633 O O . ASP A 1 202 ? -1.528 12.989 -15.876 1.00 97.25 202 ASP A O 1
ATOM 1637 N N . ARG A 1 203 ? -3.556 12.783 -14.975 1.00 97.56 203 ARG A N 1
ATOM 1638 C CA . ARG A 1 203 ? -3.137 11.734 -14.047 1.00 97.56 203 ARG A CA 1
ATOM 1639 C C . ARG A 1 203 ? -2.800 10.453 -14.812 1.00 97.56 203 ARG A C 1
ATOM 1641 O O . ARG A 1 203 ? -3.646 9.875 -15.483 1.00 97.56 203 ARG A O 1
ATOM 1648 N N . LEU A 1 204 ? -1.594 9.927 -14.599 1.00 97.50 204 LEU A N 1
ATOM 1649 C CA . LEU A 1 204 ? -1.228 8.586 -15.061 1.00 97.50 204 LEU A CA 1
ATOM 1650 C C . LEU A 1 204 ? -2.057 7.526 -14.315 1.00 97.50 204 LEU A C 1
ATOM 1652 O O . LEU A 1 204 ? -1.895 7.340 -13.104 1.00 97.50 204 LEU A O 1
ATOM 1656 N N . LEU A 1 205 ? -2.964 6.864 -15.041 1.00 96.94 205 LEU A N 1
ATOM 1657 C CA . LEU A 1 205 ? -3.893 5.856 -14.506 1.00 96.94 205 LEU A CA 1
ATOM 1658 C C . LEU A 1 205 ? -3.398 4.416 -14.674 1.00 96.94 205 LEU A C 1
ATOM 1660 O O . LEU A 1 205 ? -3.800 3.537 -13.913 1.00 96.94 205 LEU A O 1
ATOM 1664 N N . TYR A 1 206 ? -2.542 4.173 -15.666 1.00 97.94 206 TYR A N 1
ATOM 1665 C CA . TYR A 1 206 ? -2.081 2.839 -16.042 1.00 97.94 206 TYR A CA 1
ATOM 1666 C C . TYR A 1 206 ? -0.583 2.858 -16.352 1.00 97.94 206 TYR A C 1
ATOM 1668 O O . TYR A 1 206 ? -0.056 3.915 -16.710 1.00 97.94 206 TYR A O 1
ATOM 1676 N N . PRO A 1 207 ? 0.099 1.707 -16.255 1.00 98.44 207 PRO A N 1
ATOM 1677 C CA . PRO A 1 207 ? 1.423 1.543 -16.834 1.00 98.44 207 PRO A CA 1
ATOM 1678 C C . PRO A 1 207 ? 1.406 1.843 -18.338 1.00 98.44 207 PRO A C 1
ATOM 1680 O O . PRO A 1 207 ? 0.490 1.438 -19.060 1.00 98.44 207 PRO A O 1
ATOM 1683 N N . LEU A 1 208 ? 2.426 2.563 -18.794 1.00 98.31 208 LEU A N 1
ATOM 1684 C CA . LEU A 1 208 ? 2.601 2.971 -20.182 1.00 98.31 208 LEU A CA 1
ATOM 1685 C C . LEU A 1 208 ? 3.977 2.520 -20.678 1.00 98.31 208 LEU A C 1
ATOM 1687 O O . LEU A 1 208 ? 4.964 2.627 -19.948 1.00 98.31 208 LEU A O 1
ATOM 1691 N N . LYS A 1 209 ? 4.045 2.062 -21.928 1.00 98.06 209 LYS A N 1
ATOM 1692 C CA . LYS A 1 209 ? 5.280 1.692 -22.632 1.00 98.06 209 LYS A CA 1
ATOM 1693 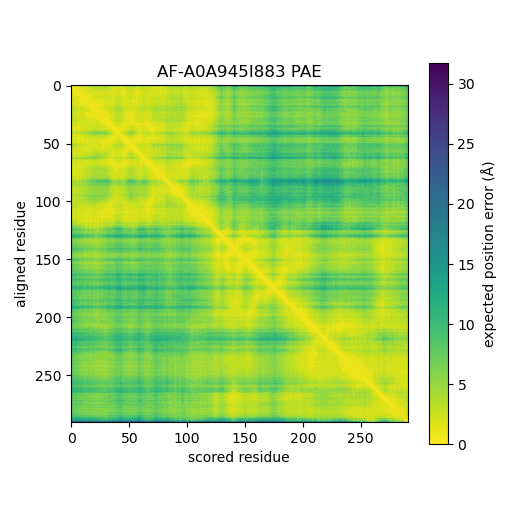C C . LYS A 1 209 ? 5.391 2.527 -23.898 1.00 98.06 209 LYS A C 1
ATOM 1695 O O . LYS A 1 209 ? 4.384 2.815 -24.534 1.00 98.06 209 LYS A O 1
ATOM 1700 N N . ARG A 1 210 ? 6.599 2.960 -24.255 1.00 98.06 210 ARG A N 1
ATOM 1701 C CA . ARG A 1 210 ? 6.813 3.686 -25.515 1.00 98.06 210 ARG A CA 1
ATOM 1702 C C . ARG A 1 210 ? 6.550 2.733 -26.684 1.00 98.06 210 ARG A C 1
ATOM 1704 O O . ARG A 1 210 ? 7.051 1.614 -26.652 1.00 98.06 210 ARG A O 1
ATOM 1711 N N . VAL A 1 211 ? 5.798 3.181 -27.689 1.00 97.94 211 VAL A N 1
ATOM 1712 C CA . VAL A 1 211 ? 5.297 2.316 -28.782 1.00 97.94 211 VAL A CA 1
ATOM 1713 C C . VAL A 1 211 ? 6.396 1.654 -29.618 1.00 97.94 211 VAL A C 1
ATOM 1715 O O . VAL A 1 211 ? 6.165 0.625 -30.235 1.00 97.94 211 VAL A O 1
ATOM 1718 N N . ASP A 1 212 ? 7.594 2.236 -29.642 1.00 97.19 212 ASP A N 1
ATOM 1719 C CA . ASP A 1 212 ? 8.745 1.760 -30.416 1.00 97.19 212 ASP A CA 1
ATOM 1720 C C . ASP A 1 212 ? 9.848 1.138 -29.544 1.00 97.19 212 ASP A C 1
ATOM 1722 O O . ASP A 1 212 ? 10.986 0.972 -29.994 1.00 97.19 212 ASP A O 1
ATOM 1726 N N . PHE A 1 213 ? 9.534 0.837 -28.279 1.00 97.50 213 PHE A N 1
ATOM 1727 C CA . PHE A 1 213 ? 10.450 0.197 -27.346 1.00 97.50 213 PHE A CA 1
ATOM 1728 C C . PHE A 1 213 ? 10.153 -1.297 -27.225 1.00 97.50 213 PHE A C 1
ATOM 1730 O O . PHE A 1 213 ? 9.217 -1.697 -26.530 1.00 97.50 213 PHE A O 1
ATOM 1737 N N . ASP A 1 214 ? 11.019 -2.109 -27.826 1.00 95.38 214 ASP A N 1
ATOM 1738 C CA . ASP A 1 214 ? 11.052 -3.553 -27.621 1.00 95.38 214 ASP A CA 1
ATOM 1739 C C . ASP A 1 214 ? 12.249 -3.923 -26.719 1.00 95.38 214 ASP A C 1
ATOM 1741 O O . ASP A 1 214 ? 13.401 -3.692 -27.089 1.00 95.38 214 ASP A O 1
ATOM 1745 N N . PRO A 1 215 ? 12.035 -4.453 -25.501 1.00 92.88 215 PRO A N 1
ATOM 1746 C CA . PRO A 1 215 ? 13.129 -4.867 -24.626 1.00 92.88 215 PRO A CA 1
ATOM 1747 C C . PRO A 1 215 ? 13.800 -6.182 -25.063 1.00 92.88 215 PRO A C 1
ATOM 1749 O O . PRO A 1 215 ? 14.855 -6.517 -24.521 1.00 92.88 215 PRO A O 1
ATOM 1752 N N . THR A 1 216 ? 13.224 -6.927 -26.010 1.00 93.88 216 THR A N 1
ATOM 1753 C CA . THR A 1 216 ? 13.716 -8.245 -26.445 1.00 93.88 216 THR A CA 1
ATOM 1754 C C . THR A 1 216 ? 14.751 -8.172 -27.569 1.00 93.88 216 THR A C 1
ATOM 1756 O O . THR A 1 216 ? 15.551 -9.096 -27.717 1.00 93.88 216 THR A O 1
ATOM 1759 N N . VAL A 1 217 ? 14.801 -7.056 -28.305 1.00 94.81 217 VAL A N 1
ATOM 1760 C CA . VAL A 1 217 ? 15.812 -6.796 -29.343 1.00 94.81 217 VAL A CA 1
ATOM 1761 C C . VAL A 1 217 ? 17.133 -6.280 -28.742 1.00 94.81 217 VAL A C 1
ATOM 1763 O O . VAL A 1 217 ? 17.153 -5.792 -27.596 1.00 94.81 217 VAL A O 1
ATOM 1766 N N . PRO A 1 218 ? 18.256 -6.355 -29.490 1.00 93.75 218 PRO A N 1
ATOM 1767 C CA . PRO A 1 218 ? 19.536 -5.794 -29.065 1.00 93.75 218 PRO A CA 1
ATOM 1768 C C . PRO A 1 218 ? 19.425 -4.326 -28.644 1.00 93.75 218 PRO A C 1
ATOM 1770 O O . PRO A 1 218 ? 18.634 -3.566 -29.192 1.00 93.75 218 PRO A O 1
ATOM 1773 N N . VAL A 1 219 ? 20.257 -3.892 -27.688 1.00 89.50 219 VAL A N 1
ATOM 1774 C CA . VAL A 1 219 ? 20.206 -2.524 -27.128 1.00 89.50 219 VAL A CA 1
ATOM 1775 C C . VAL A 1 219 ? 20.293 -1.437 -28.210 1.00 89.50 219 VAL A C 1
ATOM 1777 O O . VAL A 1 219 ? 19.625 -0.409 -28.090 1.00 89.50 219 VAL A O 1
ATOM 1780 N N . SER A 1 220 ? 21.060 -1.684 -29.277 1.00 91.94 220 SER A N 1
ATOM 1781 C CA . SER A 1 220 ? 21.196 -0.807 -30.448 1.00 91.94 220 SER A CA 1
ATOM 1782 C C . SER A 1 220 ? 19.890 -0.584 -31.215 1.00 91.94 220 SER A C 1
ATOM 1784 O O . SER A 1 220 ? 19.751 0.433 -31.882 1.00 91.94 220 SER A O 1
ATOM 1786 N N . GLU A 1 221 ? 18.926 -1.496 -31.096 1.00 95.56 221 GLU A N 1
ATOM 1787 C CA . GLU A 1 221 ? 17.658 -1.494 -31.834 1.00 95.56 221 GLU A CA 1
ATOM 1788 C C . GLU A 1 221 ? 16.471 -1.009 -30.979 1.00 95.56 221 GLU A C 1
ATOM 1790 O O . GLU A 1 221 ? 15.338 -0.945 -31.444 1.00 95.56 221 GLU A O 1
ATOM 1795 N N . ARG A 1 222 ? 16.709 -0.588 -29.727 1.00 96.12 222 ARG A N 1
ATOM 1796 C CA . ARG A 1 222 ? 15.655 -0.158 -28.780 1.00 96.12 222 ARG A CA 1
ATOM 1797 C C . ARG A 1 222 ? 15.166 1.291 -28.965 1.00 96.12 222 ARG A C 1
ATOM 1799 O O . ARG A 1 222 ? 14.520 1.844 -28.064 1.00 96.12 222 ARG A O 1
ATOM 1806 N N . ASN A 1 223 ? 15.518 1.928 -30.083 1.00 96.19 223 ASN A N 1
ATOM 1807 C CA . ASN A 1 223 ? 15.089 3.274 -30.486 1.00 96.19 223 ASN A CA 1
ATOM 1808 C C . ASN A 1 223 ? 15.245 4.356 -29.394 1.00 96.19 223 ASN A C 1
ATOM 1810 O O . ASN A 1 223 ? 14.309 5.091 -29.071 1.00 96.19 223 ASN A O 1
ATOM 1814 N N . TYR A 1 224 ? 16.424 4.460 -28.770 1.00 94.94 224 TYR A N 1
ATOM 1815 C CA . TYR A 1 224 ? 16.663 5.435 -27.694 1.00 94.94 224 TYR A CA 1
ATOM 1816 C C . TYR A 1 224 ? 16.604 6.896 -28.167 1.00 94.94 224 TYR A C 1
ATOM 1818 O O . TYR A 1 224 ? 16.258 7.771 -27.372 1.00 94.94 224 TYR A O 1
ATOM 1826 N N . GLN A 1 225 ? 16.883 7.148 -29.447 1.00 96.25 225 GLN A N 1
ATOM 1827 C CA . GLN A 1 225 ? 16.787 8.456 -30.095 1.00 96.25 225 GLN A CA 1
ATOM 1828 C C . GLN A 1 225 ? 15.354 9.013 -30.144 1.00 96.25 225 GLN A C 1
ATOM 1830 O O . GLN A 1 225 ? 15.179 10.221 -30.251 1.00 96.25 225 GLN A O 1
ATOM 1835 N N . ASN A 1 226 ? 14.332 8.163 -29.996 1.00 97.12 226 ASN A N 1
ATOM 1836 C CA . ASN A 1 226 ? 12.924 8.570 -30.060 1.00 97.12 226 ASN A CA 1
ATOM 1837 C C . ASN A 1 226 ? 12.315 8.917 -28.684 1.00 97.12 226 ASN A C 1
ATOM 1839 O O . ASN A 1 226 ? 11.111 9.175 -28.564 1.00 97.12 226 ASN A O 1
ATOM 1843 N N . ARG A 1 227 ? 13.117 8.924 -27.608 1.00 96.69 227 ARG A N 1
ATOM 1844 C CA . ARG A 1 227 ? 12.660 9.322 -26.265 1.00 96.69 227 ARG A CA 1
ATOM 1845 C C . ARG A 1 227 ? 12.237 10.795 -26.264 1.00 96.69 227 ARG A C 1
ATOM 1847 O O . ARG A 1 227 ? 13.027 11.664 -26.607 1.00 96.69 227 ARG A O 1
ATOM 1854 N N . GLY A 1 228 ? 11.000 11.063 -25.842 1.00 97.12 228 GLY A N 1
ATOM 1855 C CA . GLY A 1 228 ? 10.404 12.406 -25.868 1.00 97.12 228 GLY A CA 1
ATOM 1856 C C . GLY A 1 228 ? 9.706 12.768 -27.186 1.00 97.12 228 GLY A C 1
ATOM 1857 O O . GLY A 1 228 ? 9.144 13.855 -27.269 1.00 97.12 228 GLY A O 1
ATOM 1858 N N . VAL A 1 229 ? 9.709 11.867 -28.179 1.00 97.81 229 VAL A N 1
ATOM 1859 C CA . VAL A 1 229 ? 9.049 12.051 -29.484 1.00 97.81 229 VAL A CA 1
ATOM 1860 C C . VAL A 1 229 ? 7.939 11.021 -29.689 1.00 97.81 229 VAL A C 1
ATOM 1862 O O . VAL A 1 229 ? 6.793 11.392 -29.930 1.00 97.81 229 VAL A O 1
ATOM 1865 N N . SER A 1 230 ? 8.258 9.729 -29.564 1.00 97.75 230 SER A N 1
ATOM 1866 C CA . SER A 1 230 ? 7.278 8.657 -29.771 1.00 97.75 230 SER A CA 1
ATOM 1867 C C . SER A 1 230 ? 6.219 8.624 -28.670 1.00 97.75 230 SER A C 1
ATOM 1869 O O . SER A 1 230 ? 6.494 8.9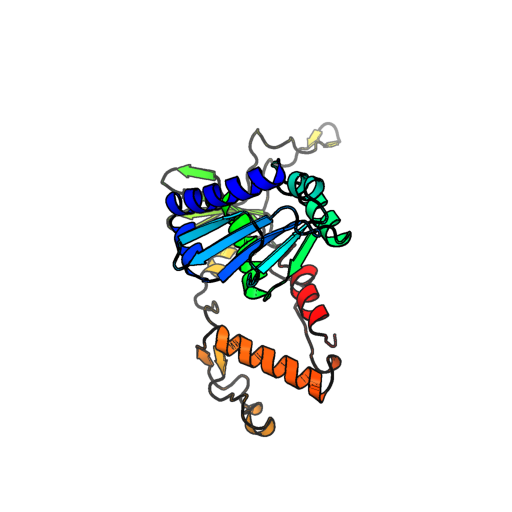04 -27.500 1.00 97.75 230 SER A O 1
ATOM 1871 N N . GLY A 1 231 ? 5.004 8.230 -29.056 1.00 97.81 231 GLY A N 1
ATOM 1872 C CA . GLY A 1 231 ? 3.879 8.050 -28.144 1.00 97.81 231 GLY A CA 1
ATOM 1873 C C . GLY A 1 231 ? 4.015 6.833 -27.225 1.00 97.81 231 GLY A C 1
ATOM 1874 O O . GLY A 1 231 ? 5.013 6.104 -27.237 1.00 97.81 231 GLY A O 1
ATOM 1875 N N . TYR A 1 232 ? 2.964 6.600 -26.442 1.00 98.31 232 TYR A N 1
ATOM 1876 C CA . TYR A 1 232 ? 2.891 5.501 -25.488 1.00 98.31 232 TYR A CA 1
ATOM 1877 C C . TYR A 1 232 ? 1.645 4.656 -25.715 1.00 98.31 232 TYR A C 1
ATOM 1879 O O . TYR A 1 232 ? 0.571 5.176 -26.010 1.00 98.31 232 TYR A O 1
ATOM 1887 N N . GLU A 1 233 ? 1.790 3.358 -25.502 1.00 97.75 233 GLU A N 1
ATOM 1888 C CA . GLU A 1 233 ? 0.693 2.410 -25.404 1.00 97.75 233 GLU A CA 1
ATOM 1889 C C . GLU A 1 233 ? 0.483 1.985 -23.950 1.00 97.75 233 GLU A C 1
ATOM 1891 O O . GLU A 1 233 ? 1.403 1.994 -23.125 1.00 97.75 233 GLU A O 1
ATOM 1896 N N . ARG A 1 234 ? -0.757 1.618 -23.625 1.00 98.31 234 ARG A N 1
ATOM 1897 C CA . ARG A 1 234 ? -1.095 1.051 -22.321 1.00 98.31 234 ARG A CA 1
ATOM 1898 C C . ARG A 1 234 ? -0.643 -0.400 -22.268 1.00 98.31 234 ARG A C 1
ATOM 1900 O O . ARG A 1 234 ? -1.001 -1.179 -23.142 1.00 98.31 234 ARG A O 1
ATOM 1907 N N . ILE A 1 235 ? 0.015 -0.763 -21.174 1.00 98.44 235 ILE A N 1
ATOM 1908 C CA . ILE A 1 235 ? 0.388 -2.147 -20.874 1.00 98.44 235 ILE A CA 1
ATOM 1909 C C . ILE A 1 235 ? -0.174 -2.582 -19.516 1.00 98.44 235 ILE A C 1
ATOM 1911 O O . ILE A 1 235 ? -0.710 -1.773 -18.746 1.00 98.44 235 ILE A O 1
ATOM 1915 N N . SER A 1 236 ? -0.105 -3.881 -19.234 1.00 98.31 236 SER A N 1
ATOM 1916 C CA . SER A 1 236 ? -0.490 -4.416 -17.925 1.00 98.31 236 SER A CA 1
ATOM 1917 C C . SER A 1 236 ? 0.579 -4.123 -16.863 1.00 98.31 236 SER A C 1
ATOM 1919 O O . SER A 1 236 ? 1.722 -3.789 -17.180 1.00 98.31 236 SER A O 1
ATOM 1921 N N . TRP A 1 237 ? 0.213 -4.247 -15.584 1.00 97.81 237 TRP A N 1
ATOM 1922 C CA . TRP A 1 237 ? 1.199 -4.193 -14.500 1.00 97.81 237 TRP A CA 1
ATOM 1923 C C . TRP A 1 237 ? 2.187 -5.357 -14.571 1.00 97.81 237 TRP A C 1
ATOM 1925 O O . TRP A 1 237 ? 3.370 -5.123 -14.353 1.00 97.81 237 TRP A O 1
ATOM 1935 N N . ASP A 1 238 ? 1.725 -6.560 -14.919 1.00 97.44 238 ASP A N 1
ATOM 1936 C CA . ASP A 1 238 ? 2.586 -7.742 -15.027 1.00 97.44 238 ASP A CA 1
ATOM 1937 C C . ASP A 1 238 ? 3.643 -7.544 -16.118 1.00 97.44 238 ASP A C 1
ATOM 1939 O O . ASP A 1 238 ? 4.831 -7.664 -15.846 1.00 97.44 238 ASP A O 1
ATOM 1943 N N . GLU A 1 239 ? 3.238 -7.084 -17.307 1.00 97.75 239 GLU A N 1
ATOM 1944 C CA . GLU A 1 239 ? 4.174 -6.761 -18.390 1.00 97.75 239 GLU A CA 1
ATOM 1945 C C . GLU A 1 239 ? 5.170 -5.666 -17.973 1.00 97.75 239 GLU A C 1
ATOM 1947 O O . GLU A 1 239 ? 6.374 -5.802 -18.185 1.00 97.75 239 GLU A O 1
ATOM 1952 N N . ALA A 1 240 ? 4.698 -4.587 -17.338 1.00 98.31 240 ALA A N 1
ATOM 1953 C CA . ALA A 1 240 ? 5.573 -3.501 -16.898 1.00 98.31 240 ALA A CA 1
ATOM 1954 C C . ALA A 1 240 ? 6.612 -3.982 -15.872 1.00 98.31 240 ALA A C 1
ATOM 1956 O O . ALA A 1 240 ? 7.789 -3.618 -15.952 1.00 98.31 240 ALA A O 1
ATOM 1957 N N . LEU A 1 241 ? 6.178 -4.797 -14.908 1.00 97.62 241 LEU A N 1
ATOM 1958 C CA . LEU A 1 241 ? 7.034 -5.343 -13.862 1.00 97.62 241 LEU A CA 1
ATOM 1959 C C . LEU A 1 241 ? 8.015 -6.375 -14.419 1.00 97.62 241 LEU A C 1
ATOM 1961 O O . LEU A 1 241 ? 9.181 -6.335 -14.031 1.00 97.62 241 LEU A O 1
ATOM 1965 N N . ASP A 1 242 ? 7.596 -7.230 -15.351 1.00 97.50 242 ASP A N 1
ATOM 1966 C CA . ASP A 1 242 ? 8.467 -8.214 -15.997 1.00 97.50 242 ASP A CA 1
ATOM 1967 C C . ASP A 1 242 ? 9.573 -7.540 -16.810 1.00 97.50 242 ASP A C 1
ATOM 1969 O O . ASP A 1 242 ? 10.744 -7.908 -16.681 1.00 97.50 242 ASP A O 1
ATOM 1973 N N . ILE A 1 243 ? 9.238 -6.493 -17.572 1.00 97.88 243 ILE A N 1
ATOM 1974 C CA . ILE A 1 243 ? 10.221 -5.709 -18.330 1.00 97.88 243 ILE A CA 1
ATOM 1975 C C . ILE A 1 243 ? 11.243 -5.070 -17.379 1.00 97.88 243 ILE A C 1
ATOM 1977 O O . ILE A 1 243 ? 12.453 -5.235 -17.555 1.00 97.88 243 ILE A O 1
ATOM 1981 N N . VAL A 1 244 ? 10.778 -4.356 -16.347 1.00 97.06 244 VAL A N 1
ATOM 1982 C CA . VAL A 1 244 ? 11.666 -3.641 -15.415 1.00 97.06 244 VAL A CA 1
ATOM 1983 C C . VAL A 1 244 ? 12.509 -4.617 -14.591 1.00 97.06 244 VAL A C 1
ATOM 1985 O O . VAL A 1 244 ? 13.721 -4.434 -14.467 1.00 97.06 244 VAL A O 1
ATOM 1988 N N . ALA A 1 245 ? 11.906 -5.674 -14.043 1.00 96.69 245 ALA A N 1
ATOM 1989 C CA . ALA A 1 245 ? 12.618 -6.675 -13.254 1.00 96.69 245 ALA A CA 1
ATOM 1990 C C . ALA A 1 245 ? 13.610 -7.478 -14.108 1.00 96.69 245 ALA A C 1
ATOM 1992 O O . ALA A 1 245 ? 14.708 -7.789 -13.635 1.00 96.69 245 ALA A O 1
ATOM 1993 N N . GLY A 1 246 ? 13.251 -7.793 -15.355 1.00 96.50 246 GLY A N 1
ATOM 1994 C CA . GLY A 1 246 ? 14.130 -8.432 -16.330 1.00 96.50 246 GLY A CA 1
ATOM 1995 C C . GLY A 1 246 ? 15.382 -7.599 -16.598 1.00 96.50 246 GLY A C 1
ATOM 1996 O O . GLY A 1 246 ? 16.497 -8.108 -16.468 1.00 96.50 246 GLY A O 1
ATOM 1997 N N . GLU A 1 247 ? 15.218 -6.301 -16.859 1.00 95.88 247 GLU A N 1
ATOM 1998 C CA . GLU A 1 247 ? 16.342 -5.390 -17.096 1.00 95.88 247 GLU A CA 1
ATOM 1999 C C . GLU A 1 247 ? 17.189 -5.156 -15.837 1.00 95.88 247 GLU A C 1
ATOM 2001 O O . GLU A 1 247 ? 18.416 -5.160 -15.929 1.00 95.88 247 GLU A O 1
ATOM 2006 N N . ILE A 1 248 ? 16.585 -5.052 -14.646 1.00 96.69 248 ILE A N 1
ATOM 2007 C CA . ILE A 1 248 ? 17.335 -5.000 -13.377 1.00 96.69 248 ILE A CA 1
ATOM 2008 C C . ILE A 1 248 ? 18.218 -6.246 -13.225 1.00 96.69 248 ILE A C 1
ATOM 2010 O O . ILE A 1 248 ? 19.405 -6.135 -12.912 1.00 96.69 248 ILE A O 1
ATOM 2014 N N . LYS A 1 249 ? 17.666 -7.444 -13.462 1.00 96.19 249 LYS A N 1
ATOM 2015 C CA . LYS A 1 249 ? 18.424 -8.705 -13.389 1.00 96.19 249 LYS A CA 1
ATOM 2016 C C . LYS A 1 249 ? 19.538 -8.751 -14.436 1.00 96.19 249 LYS A C 1
ATOM 2018 O O . LYS A 1 249 ? 20.649 -9.163 -14.103 1.00 96.19 249 LYS A O 1
ATOM 2023 N N . ARG A 1 250 ? 19.261 -8.313 -15.671 1.00 95.62 250 ARG A N 1
ATOM 2024 C CA . ARG A 1 250 ? 20.243 -8.237 -16.762 1.00 95.62 250 ARG A CA 1
ATOM 2025 C C . ARG A 1 250 ? 21.412 -7.323 -16.394 1.00 95.62 250 ARG A C 1
ATOM 2027 O O . ARG A 1 250 ? 22.550 -7.779 -16.390 1.00 95.62 250 ARG A O 1
ATOM 2034 N N . MET A 1 251 ? 21.126 -6.086 -15.984 1.00 95.94 251 MET A N 1
ATOM 2035 C CA . MET A 1 251 ? 22.142 -5.102 -15.595 1.00 95.94 251 MET A CA 1
ATOM 2036 C C . MET A 1 251 ? 22.991 -5.586 -14.418 1.00 95.94 251 MET A C 1
ATOM 2038 O O . MET A 1 251 ? 24.215 -5.490 -14.466 1.00 95.94 251 MET A O 1
ATOM 2042 N N . LYS A 1 252 ? 22.367 -6.183 -13.391 1.00 96.06 252 LYS A N 1
ATOM 2043 C CA . LYS A 1 252 ? 23.100 -6.765 -12.256 1.00 96.06 252 LYS A CA 1
ATOM 2044 C C . LYS A 1 252 ? 24.044 -7.888 -12.680 1.00 96.06 252 LYS A C 1
ATOM 2046 O O . LYS A 1 252 ? 25.140 -7.972 -12.138 1.00 96.06 252 LYS A O 1
ATOM 2051 N N . ARG A 1 253 ? 23.624 -8.744 -13.615 1.00 96.25 253 ARG A N 1
ATOM 2052 C CA . ARG A 1 253 ? 24.431 -9.868 -14.111 1.00 96.25 253 ARG A CA 1
ATOM 2053 C C . ARG A 1 253 ? 25.586 -9.408 -15.002 1.00 96.25 253 ARG A C 1
ATOM 2055 O O . ARG A 1 253 ? 26.674 -9.949 -14.879 1.00 96.25 253 ARG A O 1
ATOM 2062 N N . GLU A 1 254 ? 25.346 -8.449 -15.892 1.00 96.44 254 GLU A N 1
ATOM 2063 C CA . GLU A 1 254 ? 26.316 -8.042 -16.923 1.00 96.44 254 GLU A CA 1
ATOM 2064 C C . GLU A 1 254 ? 27.288 -6.957 -16.446 1.00 96.44 254 GLU A C 1
ATOM 2066 O O . GLU A 1 254 ? 28.441 -6.937 -16.869 1.00 96.44 254 GLU A O 1
ATOM 2071 N N . HIS A 1 255 ? 26.845 -6.067 -15.553 1.00 96.31 255 HIS A N 1
ATOM 2072 C CA . HIS A 1 255 ? 27.608 -4.874 -15.163 1.00 96.31 255 HIS A CA 1
ATOM 2073 C C . HIS A 1 255 ? 27.670 -4.642 -13.646 1.00 96.31 255 HIS A C 1
ATOM 2075 O O . HIS A 1 255 ? 28.318 -3.702 -13.185 1.00 96.31 255 HIS A O 1
ATOM 2081 N N . GLY A 1 256 ? 27.011 -5.488 -12.852 1.00 96.12 256 GLY A N 1
ATOM 2082 C CA . GLY A 1 256 ? 26.901 -5.315 -11.407 1.00 96.12 256 GLY A CA 1
ATOM 2083 C C . GLY A 1 256 ? 25.850 -4.274 -10.986 1.00 96.12 256 GLY A C 1
ATOM 2084 O O . GLY A 1 256 ? 25.323 -3.516 -11.803 1.00 96.12 256 GLY A O 1
ATOM 2085 N N . PRO A 1 257 ? 25.509 -4.219 -9.685 1.00 94.44 257 PRO A N 1
ATOM 2086 C CA . PRO A 1 257 ? 24.460 -3.333 -9.169 1.00 94.44 257 PRO A CA 1
ATOM 2087 C C . PRO A 1 257 ? 24.780 -1.838 -9.323 1.00 94.44 257 PRO A C 1
ATOM 2089 O O . PRO A 1 257 ? 23.861 -1.029 -9.406 1.00 94.44 257 PRO A O 1
ATOM 2092 N N . GLY A 1 258 ? 26.062 -1.463 -9.405 1.00 94.88 258 GLY A N 1
ATOM 2093 C CA . GLY A 1 258 ? 26.483 -0.074 -9.611 1.00 94.88 258 GLY A CA 1
ATOM 2094 C C . GLY A 1 258 ? 26.102 0.501 -10.983 1.00 94.88 258 GLY A C 1
ATOM 2095 O O . GLY A 1 258 ? 26.127 1.712 -11.170 1.00 94.88 258 GLY A O 1
ATOM 2096 N N . ALA A 1 259 ? 25.698 -0.329 -11.945 1.00 95.81 259 ALA A N 1
ATOM 2097 C CA . ALA A 1 259 ? 25.238 0.150 -13.247 1.00 95.81 259 ALA A CA 1
ATOM 2098 C C . ALA A 1 259 ? 23.788 0.677 -13.235 1.00 95.81 259 ALA A C 1
ATOM 2100 O O . ALA A 1 259 ? 23.306 1.187 -14.246 1.00 95.81 259 ALA A O 1
ATOM 2101 N N . ILE A 1 260 ? 23.073 0.541 -12.113 1.00 96.50 260 ILE A N 1
ATOM 2102 C CA . ILE A 1 260 ? 21.690 0.997 -11.951 1.00 96.50 260 ILE A CA 1
ATOM 2103 C C . ILE A 1 260 ? 21.703 2.304 -11.160 1.00 96.50 260 ILE A C 1
ATOM 2105 O O . ILE A 1 260 ? 22.095 2.314 -9.998 1.00 96.50 260 ILE A O 1
ATOM 2109 N N . ALA A 1 261 ? 21.248 3.397 -11.768 1.00 94.56 261 ALA A N 1
ATOM 2110 C CA . ALA A 1 261 ? 21.079 4.674 -11.080 1.00 94.56 261 ALA A CA 1
ATOM 2111 C C . ALA A 1 261 ? 19.640 4.831 -10.568 1.00 94.56 261 ALA A C 1
ATOM 2113 O O . ALA A 1 261 ? 18.679 4.508 -11.271 1.00 94.56 261 ALA A O 1
ATOM 2114 N N . ASN A 1 262 ? 19.480 5.369 -9.359 1.00 93.69 262 ASN A N 1
ATOM 2115 C CA . ASN A 1 262 ? 18.184 5.790 -8.828 1.00 93.69 262 ASN A CA 1
ATOM 2116 C C . ASN A 1 262 ? 18.300 7.202 -8.265 1.00 93.69 262 ASN A C 1
ATOM 2118 O O . ASN A 1 262 ? 19.199 7.502 -7.488 1.00 93.69 262 ASN A O 1
ATOM 2122 N N . SER A 1 263 ? 17.358 8.055 -8.651 1.00 90.75 263 SER A N 1
ATOM 2123 C CA . SER A 1 263 ? 17.260 9.424 -8.167 1.00 90.75 263 SER A CA 1
ATOM 2124 C C . SER A 1 263 ? 15.803 9.764 -7.886 1.00 90.75 263 SER A C 1
ATOM 2126 O O . SER A 1 263 ? 14.882 9.175 -8.456 1.00 90.75 263 SER A O 1
ATOM 2128 N N . HIS A 1 264 ? 15.596 10.709 -6.981 1.00 91.69 264 HIS A N 1
ATOM 2129 C CA . HIS A 1 264 ? 14.294 11.243 -6.616 1.00 91.69 264 HIS A CA 1
ATOM 2130 C C . HIS A 1 264 ? 14.433 12.747 -6.350 1.00 91.69 264 HIS A C 1
ATOM 2132 O O . HIS A 1 264 ? 15.512 13.237 -6.019 1.00 91.69 264 HIS A O 1
ATOM 2138 N N . GLY A 1 265 ? 13.332 13.494 -6.459 1.00 91.94 265 GLY A N 1
ATOM 2139 C CA . GLY A 1 265 ? 13.315 14.905 -6.065 1.00 91.94 265 GLY A CA 1
ATOM 2140 C C . GLY A 1 265 ? 13.475 15.094 -4.550 1.00 91.94 265 GLY A C 1
ATOM 2141 O O . GLY A 1 265 ? 13.298 14.155 -3.772 1.00 91.94 265 GLY A O 1
ATOM 2142 N N . SER A 1 266 ? 13.764 16.323 -4.115 1.00 94.06 266 SER A N 1
ATOM 2143 C CA . SER A 1 266 ? 13.937 16.655 -2.688 1.00 94.06 266 SER A CA 1
ATOM 2144 C C . SER A 1 266 ? 12.662 16.476 -1.854 1.00 94.06 266 SER A C 1
ATOM 2146 O O . SER A 1 266 ? 12.727 16.253 -0.647 1.00 94.06 266 SER A O 1
ATOM 2148 N N . HIS A 1 267 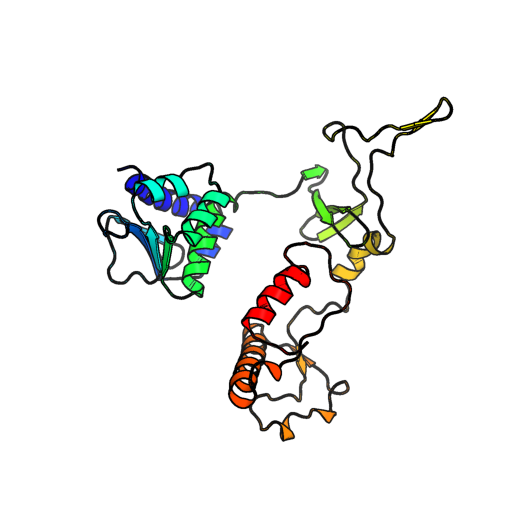? 11.493 16.577 -2.490 1.00 94.50 267 HIS A N 1
ATOM 2149 C CA . HIS A 1 267 ? 10.188 16.468 -1.844 1.00 94.50 267 HIS A CA 1
ATOM 2150 C C . HIS A 1 267 ? 9.365 15.326 -2.444 1.00 94.50 267 HIS A C 1
ATOM 2152 O O . HIS A 1 267 ? 9.524 14.961 -3.606 1.00 94.50 267 HIS A O 1
ATOM 2158 N N . HIS A 1 268 ? 8.454 14.783 -1.641 1.00 95.38 268 HIS A N 1
ATOM 2159 C CA . HIS A 1 268 ? 7.557 13.691 -2.015 1.00 95.38 268 HIS A CA 1
ATOM 2160 C C . HIS A 1 268 ? 6.177 13.912 -1.385 1.00 95.38 268 HIS A C 1
ATOM 2162 O O . HIS A 1 268 ? 6.021 14.775 -0.521 1.00 95.38 268 HIS A O 1
ATOM 2168 N N . THR A 1 269 ? 5.161 13.155 -1.802 1.00 94.62 269 THR A N 1
ATOM 2169 C CA . THR A 1 269 ? 3.866 13.130 -1.108 1.00 94.62 269 THR A CA 1
ATOM 2170 C C . THR A 1 269 ? 4.058 12.748 0.359 1.00 94.62 269 THR A C 1
ATOM 2172 O O . THR A 1 269 ? 4.827 11.832 0.668 1.00 94.62 269 THR A O 1
ATOM 2175 N N . TRP A 1 270 ? 3.361 13.448 1.254 1.00 96.12 270 TRP A N 1
ATOM 2176 C CA . TRP A 1 270 ? 3.478 13.221 2.689 1.00 96.12 270 TRP A CA 1
ATOM 2177 C C . TRP A 1 270 ? 3.092 11.790 3.082 1.00 96.12 270 TRP A C 1
ATOM 2179 O O . TRP A 1 270 ? 2.099 11.247 2.600 1.00 96.12 270 TRP A O 1
ATOM 2189 N N . GLY A 1 271 ? 3.853 11.203 4.006 1.00 96.25 271 GLY A N 1
ATOM 2190 C CA . GLY A 1 271 ? 3.544 9.913 4.619 1.00 96.25 271 GLY A CA 1
ATOM 2191 C C . GLY A 1 271 ? 4.801 9.131 4.969 1.00 96.25 271 GLY A C 1
ATOM 2192 O O . GLY A 1 271 ? 5.497 8.658 4.082 1.00 96.25 271 GLY A O 1
ATOM 2193 N N . ASN A 1 272 ? 5.073 8.942 6.261 1.00 95.81 272 ASN A N 1
ATOM 2194 C CA . ASN A 1 272 ? 6.361 8.434 6.754 1.00 95.81 272 ASN A CA 1
ATOM 2195 C C . ASN A 1 272 ? 6.766 7.076 6.158 1.00 95.81 272 ASN A C 1
ATOM 2197 O O . ASN A 1 272 ? 7.933 6.873 5.841 1.00 95.81 272 ASN A O 1
ATOM 2201 N N . ILE A 1 273 ? 5.810 6.156 5.986 1.00 94.69 273 ILE A N 1
ATOM 2202 C CA . ILE A 1 273 ? 6.087 4.811 5.457 1.00 94.69 273 ILE A CA 1
ATOM 2203 C C . ILE A 1 273 ? 6.380 4.865 3.953 1.00 94.69 273 ILE A C 1
ATOM 2205 O O . ILE A 1 273 ? 7.355 4.268 3.499 1.00 94.69 273 ILE A O 1
ATOM 2209 N N . GLY A 1 274 ? 5.544 5.580 3.195 1.00 94.94 274 GLY A N 1
ATOM 2210 C CA . GLY A 1 274 ? 5.636 5.691 1.736 1.00 94.94 274 GLY A CA 1
ATOM 2211 C C . GLY A 1 274 ? 6.648 6.723 1.239 1.00 94.94 274 GLY A C 1
ATOM 2212 O O . GLY A 1 274 ? 6.906 6.782 0.042 1.00 94.94 274 GLY A O 1
ATOM 2213 N N . TYR A 1 275 ? 7.220 7.537 2.130 1.00 95.44 275 TYR A N 1
ATOM 2214 C CA . TYR A 1 275 ? 8.215 8.545 1.778 1.00 95.44 275 TYR A CA 1
ATOM 2215 C C . TYR A 1 275 ? 9.461 7.896 1.167 1.00 95.44 275 TYR A C 1
ATOM 2217 O O . TYR A 1 275 ? 9.827 6.774 1.533 1.00 95.44 275 TYR A O 1
ATOM 2225 N N . TYR A 1 276 ? 10.165 8.614 0.288 1.00 93.62 276 TYR A N 1
ATOM 2226 C CA . TYR A 1 276 ? 11.349 8.072 -0.391 1.00 93.62 276 TYR A CA 1
ATOM 2227 C C . TYR A 1 276 ? 12.449 7.638 0.596 1.00 93.62 276 TYR A C 1
ATOM 2229 O O . TYR A 1 276 ? 13.128 6.637 0.366 1.00 93.62 276 TYR A O 1
ATOM 2237 N N . LEU A 1 277 ? 12.570 8.330 1.739 1.00 94.19 277 LEU A N 1
ATOM 2238 C CA . LEU A 1 277 ? 13.515 7.977 2.806 1.00 94.19 277 LEU A CA 1
ATOM 2239 C C . LEU A 1 277 ? 13.244 6.596 3.426 1.00 94.19 277 LEU A C 1
ATOM 2241 O O . LEU A 1 277 ? 14.148 6.021 4.028 1.00 94.19 277 LEU A O 1
ATOM 2245 N N . SER A 1 278 ? 12.026 6.073 3.263 1.00 96.00 278 SER A N 1
ATOM 2246 C CA . SER A 1 278 ? 11.564 4.788 3.784 1.00 96.00 278 SER A CA 1
ATOM 2247 C C . SER A 1 278 ? 11.395 3.765 2.656 1.00 96.00 278 SER A C 1
ATOM 2249 O O . SER A 1 278 ? 12.283 2.941 2.439 1.00 96.00 278 SER A O 1
ATOM 2251 N N . ALA A 1 279 ? 10.284 3.809 1.913 1.00 94.94 279 ALA A N 1
ATOM 2252 C CA . ALA A 1 279 ? 9.922 2.759 0.960 1.00 94.94 279 ALA A CA 1
ATOM 2253 C C . ALA A 1 279 ? 10.896 2.663 -0.225 1.00 94.94 279 ALA A C 1
ATOM 2255 O O . ALA A 1 279 ? 11.359 1.564 -0.537 1.00 94.94 279 ALA A O 1
ATOM 2256 N N . ASN A 1 280 ? 11.251 3.798 -0.845 1.00 94.44 280 ASN A N 1
ATOM 2257 C CA . ASN A 1 280 ? 12.190 3.807 -1.975 1.00 94.44 280 ASN A C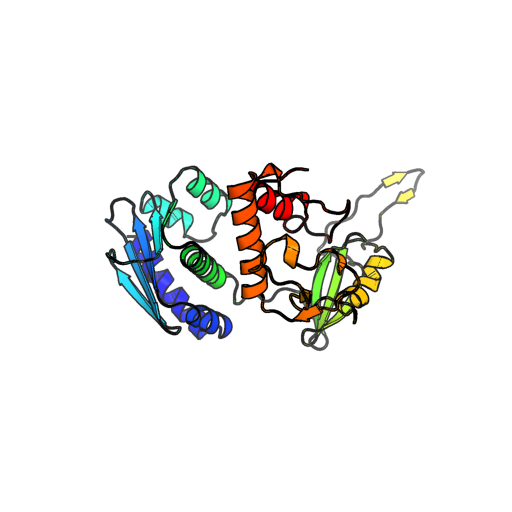A 1
ATOM 2258 C C . ASN A 1 280 ? 13.576 3.321 -1.537 1.00 94.44 280 ASN A C 1
ATOM 2260 O O . ASN A 1 280 ? 14.110 2.391 -2.133 1.00 94.44 280 ASN A O 1
ATOM 2264 N N . ASN A 1 281 ? 14.117 3.876 -0.447 1.00 94.44 281 ASN A N 1
ATOM 2265 C CA . ASN A 1 281 ? 15.404 3.448 0.103 1.00 94.44 281 ASN A CA 1
ATOM 2266 C C . ASN A 1 281 ? 15.429 1.955 0.445 1.00 94.44 281 ASN A C 1
ATOM 2268 O O . ASN A 1 281 ? 16.388 1.264 0.111 1.00 94.44 281 ASN A O 1
ATOM 2272 N N . ARG A 1 282 ? 14.371 1.436 1.081 1.00 95.19 282 ARG A N 1
ATOM 2273 C CA . ARG A 1 282 ? 14.269 0.007 1.397 1.00 95.19 282 ARG A CA 1
ATOM 2274 C C . ARG A 1 282 ? 14.339 -0.849 0.133 1.00 95.19 282 ARG A C 1
ATOM 2276 O O . ARG A 1 282 ? 15.067 -1.837 0.122 1.00 95.19 282 ARG A O 1
ATOM 2283 N N . PHE A 1 283 ? 13.593 -0.477 -0.906 1.00 94.88 283 PHE A N 1
ATOM 2284 C CA . PHE A 1 283 ? 13.577 -1.207 -2.169 1.00 94.88 283 PHE A CA 1
ATOM 2285 C C . PHE A 1 283 ? 14.933 -1.144 -2.876 1.00 94.88 283 PHE A C 1
ATOM 2287 O O . PHE A 1 283 ? 15.524 -2.178 -3.181 1.00 94.88 283 PHE A O 1
ATOM 2294 N N . ILE A 1 284 ? 15.467 0.058 -3.087 1.00 93.81 284 ILE A N 1
ATOM 2295 C CA . ILE A 1 284 ? 16.671 0.230 -3.896 1.00 93.81 284 ILE A CA 1
ATOM 2296 C C . ILE A 1 284 ? 17.927 -0.320 -3.209 1.00 93.81 284 ILE A C 1
ATOM 2298 O O . ILE A 1 284 ? 18.807 -0.843 -3.885 1.00 93.81 284 ILE A O 1
ATOM 2302 N N . ASN A 1 285 ? 17.987 -0.308 -1.872 1.00 94.12 285 ASN A N 1
ATOM 2303 C CA . ASN A 1 285 ? 19.071 -0.953 -1.126 1.00 94.12 285 ASN A CA 1
ATOM 2304 C C . ASN A 1 285 ? 19.064 -2.482 -1.301 1.00 94.12 285 ASN A C 1
ATOM 2306 O O . ASN A 1 285 ? 20.126 -3.096 -1.281 1.00 94.12 285 ASN A O 1
ATOM 2310 N N . ALA A 1 286 ? 17.892 -3.100 -1.491 1.00 93.38 286 ALA A N 1
ATOM 2311 C CA . ALA A 1 286 ? 17.790 -4.531 -1.785 1.00 93.38 286 ALA A CA 1
ATOM 2312 C C . ALA A 1 286 ? 18.161 -4.853 -3.245 1.00 93.38 286 ALA A C 1
ATOM 2314 O O . ALA A 1 286 ? 18.715 -5.915 -3.537 1.00 93.38 286 ALA A O 1
ATOM 2315 N N . VAL A 1 287 ? 17.876 -3.935 -4.174 1.00 94.12 287 VAL A N 1
ATOM 2316 C CA . VAL A 1 287 ? 18.261 -4.078 -5.586 1.00 94.12 287 VAL A CA 1
ATOM 2317 C C . VAL A 1 287 ? 19.770 -3.876 -5.775 1.00 94.12 287 VAL A C 1
ATOM 2319 O O . VAL A 1 287 ? 20.405 -4.696 -6.444 1.00 94.12 287 VAL A O 1
ATOM 2322 N N . GLY A 1 288 ? 20.338 -2.846 -5.147 1.00 93.25 288 GLY A N 1
ATOM 2323 C CA . GLY A 1 288 ? 21.675 -2.311 -5.404 1.00 93.25 288 GLY A CA 1
ATOM 2324 C C . GLY A 1 288 ? 21.641 -1.194 -6.456 1.00 93.25 288 GLY A C 1
ATOM 2325 O O . GLY A 1 288 ? 20.890 -1.287 -7.425 1.00 93.25 288 GLY A O 1
ATOM 2326 N N . MET A 1 289 ? 22.423 -0.129 -6.248 1.00 92.31 289 MET A N 1
ATOM 2327 C CA . MET A 1 289 ? 22.462 1.041 -7.135 1.00 92.31 289 MET A CA 1
ATOM 2328 C C . MET A 1 289 ? 23.755 1.856 -6.994 1.00 92.31 289 MET A C 1
ATOM 2330 O O . MET A 1 289 ? 24.467 1.719 -5.996 1.00 92.31 289 MET A O 1
ATOM 2334 N N . THR A 1 290 ? 23.967 2.778 -7.932 1.00 90.00 290 THR A N 1
ATOM 2335 C CA . THR A 1 290 ? 24.808 3.975 -7.775 1.00 90.00 290 THR A CA 1
ATOM 2336 C C . THR A 1 290 ? 23.930 5.195 -7.479 1.00 90.00 290 THR A C 1
ATOM 2338 O O . THR A 1 290 ? 22.824 5.309 -8.016 1.00 90.00 290 THR A O 1
ATOM 2341 N N . ARG A 1 291 ? 24.417 6.076 -6.597 1.00 73.38 291 ARG A N 1
ATOM 2342 C CA . ARG A 1 291 ? 23.782 7.350 -6.227 1.00 73.38 291 ARG A CA 1
ATOM 2343 C C . ARG A 1 291 ? 24.422 8.517 -6.957 1.00 73.38 291 ARG A C 1
ATOM 2345 O O . ARG A 1 291 ? 25.659 8.464 -7.125 1.00 73.38 291 ARG A O 1
#